Protein AF-I5AXP3-F1 (afdb_monomer_lite)

Foldseek 3Di:
DPDAPVRDFLVRLLVVLVVQLVVLVVVLVVVLVVLVVVLVVVCVVLVVLCPDPPVSVVVSVVVNVVSVVVSVVVNVVSVVVSVVSNVVSVVSLLCCCVVVVNLPSSLSNVVSNVVPVVPDPDDLLNLLSNLLSCVSVVNLVSSVVSLVVNDDPDLLPDDDLSNLLSQLVSCVSVVVNVRSVVSLVSLVCSVVVVVDDDPSSVVSNVVSVVSVCVVVVVVVVVVVVVVVVVVD

Sequence (232 aa):
MKKTYKDMSAEECARHYLRGRLKVLLLFTLTLFVVFLADFAATDYIYPLKYGDAETVEIYTGISKTQNLIFFILVVFISIFTIVRILLKQAAIQNIFLNQCDPEKYIAAEKIICKKAGLGFRTRRQKCMVANAYAACGDFEGALKFYEKVMPKDVNKLRDVYILGGLASYYLNLEDRKTAGIYIARLEELKTSGKKRGSRLDMTLNHLKSVVAIQEGKFEKRGRRLDTVMRA

Structure (mmCIF, N/CA/C/O backbone):
data_AF-I5AXP3-F1
#
_entry.id   AF-I5AXP3-F1
#
loop_
_atom_site.group_PDB
_atom_site.id
_atom_site.type_symbol
_atom_site.label_atom_id
_atom_site.label_alt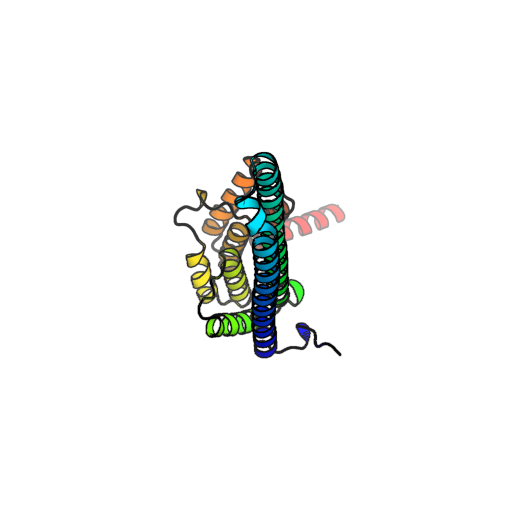_id
_atom_site.label_comp_id
_atom_site.label_asym_id
_atom_site.label_entity_id
_atom_site.label_seq_id
_atom_site.pdbx_PDB_ins_code
_atom_site.Cartn_x
_atom_site.Cartn_y
_atom_site.Cartn_z
_atom_site.occupancy
_atom_site.B_iso_or_equiv
_atom_site.auth_seq_id
_atom_site.auth_comp_id
_atom_site.auth_asym_id
_atom_site.auth_atom_id
_atom_site.pdbx_PDB_model_num
ATOM 1 N N . MET A 1 1 ? -22.426 5.749 -20.203 1.00 47.47 1 MET A N 1
ATOM 2 C CA . MET A 1 1 ? -21.863 6.332 -18.960 1.00 47.47 1 MET A CA 1
ATOM 3 C C . MET A 1 1 ? -20.854 5.374 -18.343 1.00 47.47 1 MET A C 1
ATOM 5 O O . MET A 1 1 ? -21.131 4.183 -18.256 1.00 47.47 1 MET A O 1
ATOM 9 N N . LYS A 1 2 ? -19.676 5.860 -17.941 1.00 63.09 2 LYS A N 1
ATOM 10 C CA . LYS A 1 2 ? -18.669 5.044 -17.245 1.00 63.09 2 LYS A CA 1
ATOM 11 C C . LYS A 1 2 ? -19.174 4.831 -15.811 1.00 63.09 2 LYS A C 1
ATOM 13 O O . LYS A 1 2 ? -19.189 5.793 -15.052 1.00 63.09 2 LYS A O 1
ATOM 18 N N . LYS A 1 3 ? -19.653 3.624 -15.468 1.00 68.06 3 LYS A N 1
ATOM 19 C CA . LYS A 1 3 ? -20.132 3.316 -14.104 1.00 68.06 3 LYS A CA 1
ATOM 20 C C . LYS A 1 3 ? -19.057 3.715 -13.090 1.00 68.06 3 LYS A C 1
ATOM 22 O O . LYS A 1 3 ? -17.880 3.392 -13.286 1.00 68.06 3 LYS A O 1
ATOM 27 N N . THR A 1 4 ? -19.443 4.420 -12.033 1.00 78.19 4 THR A N 1
ATOM 28 C CA . THR A 1 4 ? -1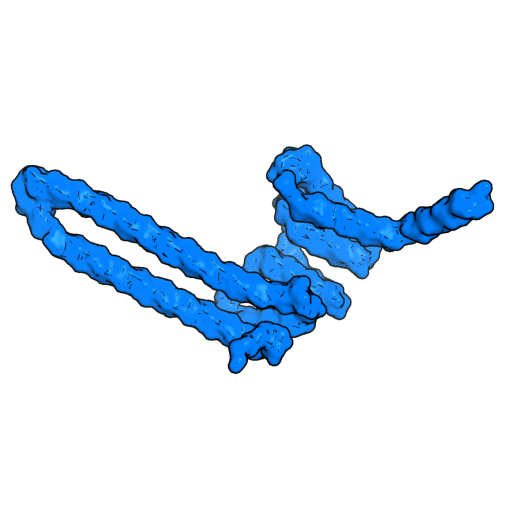8.519 4.750 -10.945 1.00 78.19 4 THR A CA 1
ATOM 29 C C . THR A 1 4 ? -18.495 3.606 -9.931 1.00 78.19 4 THR A C 1
ATOM 31 O O . THR A 1 4 ? -19.398 2.773 -9.912 1.00 78.19 4 THR A O 1
ATOM 34 N N . TYR A 1 5 ? -17.477 3.537 -9.063 1.00 79.38 5 TYR A N 1
ATOM 35 C CA . TYR A 1 5 ? -17.442 2.521 -7.995 1.00 79.38 5 TYR A CA 1
ATOM 36 C C . TYR A 1 5 ? -18.660 2.609 -7.063 1.00 79.38 5 TYR A C 1
ATOM 38 O O . TYR A 1 5 ? -18.987 1.621 -6.414 1.00 79.38 5 TYR A O 1
ATOM 46 N N . LYS A 1 6 ? -19.333 3.766 -7.000 1.00 80.94 6 LYS A N 1
ATOM 47 C CA . LYS A 1 6 ? -20.555 3.967 -6.215 1.00 80.94 6 LYS A CA 1
ATOM 48 C C . LYS A 1 6 ? -21.680 3.049 -6.701 1.00 80.94 6 LYS A C 1
ATOM 50 O O . LYS A 1 6 ? -22.301 2.379 -5.888 1.00 80.94 6 LYS A O 1
ATOM 55 N N . ASP A 1 7 ? -21.825 2.928 -8.017 1.00 87.56 7 ASP A N 1
ATOM 56 C CA . ASP A 1 7 ? -22.931 2.218 -8.674 1.00 87.56 7 ASP A CA 1
ATOM 57 C C . ASP A 1 7 ? -22.651 0.721 -8.882 1.00 87.56 7 ASP A C 1
ATOM 59 O O . ASP A 1 7 ? -23.503 -0.023 -9.360 1.00 87.56 7 ASP A O 1
ATOM 63 N N . MET A 1 8 ? -21.425 0.282 -8.590 1.00 90.25 8 MET A N 1
ATOM 64 C CA . MET A 1 8 ? -20.988 -1.099 -8.777 1.00 90.25 8 MET A CA 1
ATOM 65 C C . MET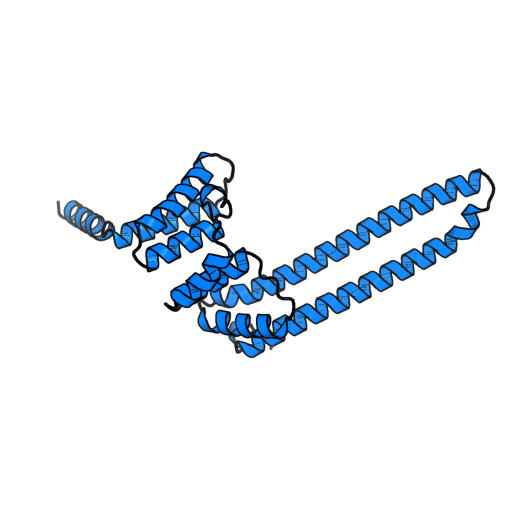 A 1 8 ? -21.264 -1.951 -7.539 1.00 90.25 8 MET A C 1
ATOM 67 O O . MET A 1 8 ? -21.077 -1.489 -6.413 1.00 90.25 8 MET A O 1
ATOM 71 N N . SER A 1 9 ? -21.603 -3.226 -7.736 1.00 93.31 9 SER A N 1
ATOM 72 C CA . SER A 1 9 ? -21.594 -4.209 -6.643 1.00 93.31 9 SER A CA 1
ATOM 73 C C . SER A 1 9 ? -20.160 -4.532 -6.197 1.00 93.31 9 SER A C 1
ATOM 75 O O . SER A 1 9 ? -19.201 -4.317 -6.942 1.00 93.31 9 SER A O 1
ATOM 77 N N . ALA A 1 10 ? -19.985 -5.110 -5.005 1.00 90.94 10 ALA A N 1
ATOM 78 C CA . ALA A 1 10 ? -18.667 -5.536 -4.522 1.00 90.94 10 ALA A CA 1
ATOM 79 C C . ALA A 1 10 ? -17.948 -6.484 -5.507 1.00 90.94 10 ALA A C 1
ATOM 81 O O . ALA A 1 10 ? -16.735 -6.381 -5.718 1.00 90.94 10 ALA A O 1
ATOM 82 N N . GLU A 1 11 ? -18.695 -7.373 -6.170 1.00 92.06 11 GLU A N 1
ATOM 83 C CA . GLU A 1 11 ? -18.143 -8.271 -7.183 1.00 92.06 11 GLU A CA 1
ATOM 84 C C . GLU A 1 11 ? -17.741 -7.528 -8.464 1.00 92.06 11 GLU A C 1
ATOM 86 O O . GLU A 1 11 ? -16.694 -7.817 -9.050 1.00 92.06 11 GLU A O 1
ATOM 91 N N . GLU A 1 12 ? -18.543 -6.562 -8.917 1.00 92.38 12 GLU A N 1
ATOM 92 C CA . GLU A 1 12 ? -18.182 -5.707 -10.049 1.00 92.38 12 GLU A CA 1
ATOM 93 C C . GLU A 1 12 ? -16.923 -4.887 -9.748 1.00 92.38 12 GLU A C 1
ATOM 95 O O . GLU A 1 12 ? -16.005 -4.873 -10.573 1.00 92.38 12 GLU A O 1
ATOM 100 N N . CYS A 1 13 ? -16.818 -4.301 -8.550 1.00 90.75 13 CYS A N 1
ATOM 101 C CA . CYS A 1 13 ? -15.621 -3.597 -8.087 1.00 90.75 13 CYS A CA 1
ATOM 102 C C . CYS A 1 13 ? -14.387 -4.509 -8.121 1.00 90.75 13 CYS A C 1
ATOM 104 O O . CYS A 1 13 ? -13.358 -4.151 -8.703 1.00 90.75 13 CYS A O 1
ATOM 106 N N . ALA A 1 14 ? -14.496 -5.715 -7.555 1.00 90.19 14 ALA A N 1
ATOM 107 C CA . ALA A 1 14 ? -13.411 -6.690 -7.528 1.00 90.19 14 ALA A CA 1
ATOM 108 C C . ALA A 1 14 ? -12.999 -7.141 -8.940 1.00 90.19 14 ALA A C 1
ATOM 110 O O . ALA A 1 14 ? -11.810 -7.167 -9.267 1.00 90.19 14 ALA A O 1
ATOM 111 N N . ARG A 1 15 ? -13.965 -7.454 -9.815 1.00 90.50 15 ARG A N 1
ATOM 112 C CA . ARG A 1 15 ? -13.699 -7.832 -11.216 1.00 90.50 15 ARG A CA 1
ATOM 113 C C . ARG A 1 15 ? -13.048 -6.692 -11.990 1.00 90.50 15 ARG A C 1
ATOM 115 O O . ARG A 1 15 ? -12.091 -6.930 -12.729 1.00 90.50 15 ARG A O 1
ATOM 122 N N . HIS A 1 16 ? -13.530 -5.465 -11.814 1.00 90.06 16 HIS A N 1
ATOM 123 C CA . HIS A 1 16 ? -12.966 -4.281 -12.452 1.00 90.06 16 HIS A CA 1
ATOM 124 C C . HIS A 1 16 ? -11.516 -4.039 -12.008 1.00 90.06 16 HIS A C 1
ATOM 126 O O . HIS A 1 16 ? -10.643 -3.786 -12.847 1.00 90.06 16 HIS A O 1
ATOM 132 N N . TYR A 1 17 ? -11.224 -4.199 -10.715 1.00 89.38 17 TYR A N 1
ATOM 133 C CA . TYR A 1 17 ? -9.862 -4.116 -10.198 1.00 89.38 17 TYR A CA 1
ATOM 134 C C . TYR A 1 17 ? -8.947 -5.200 -10.773 1.00 89.38 17 TYR A C 1
ATOM 136 O O . TYR A 1 17 ? -7.892 -4.870 -11.315 1.00 89.38 17 TYR A O 1
ATOM 144 N N . LEU A 1 18 ? -9.355 -6.473 -10.717 1.00 88.50 18 LEU A N 1
ATOM 145 C CA . LEU A 1 18 ? -8.545 -7.604 -11.184 1.00 88.50 18 LEU A CA 1
ATOM 146 C C . LEU A 1 18 ? -8.249 -7.517 -12.686 1.00 88.50 18 LEU A C 1
ATOM 148 O O . LEU A 1 18 ? -7.089 -7.610 -13.084 1.00 88.50 18 LEU A O 1
ATOM 152 N N . ARG A 1 19 ? -9.267 -7.242 -13.517 1.00 89.19 19 ARG A N 1
ATOM 153 C CA . ARG A 1 19 ? -9.076 -7.002 -14.961 1.00 89.19 19 ARG A CA 1
ATOM 154 C C . ARG A 1 19 ? -8.148 -5.821 -15.200 1.00 89.19 19 ARG A C 1
ATOM 156 O O . ARG A 1 19 ? -7.289 -5.864 -16.071 1.00 89.19 19 ARG A O 1
ATOM 163 N N . GLY A 1 20 ? -8.318 -4.759 -14.417 1.00 87.44 20 GLY A N 1
ATOM 164 C CA . GLY A 1 20 ? -7.469 -3.584 -14.479 1.00 87.44 20 GLY A CA 1
ATOM 165 C C . GLY A 1 20 ? -6.006 -3.888 -14.162 1.00 87.44 20 GLY A C 1
ATOM 166 O O . GLY A 1 20 ? -5.132 -3.397 -14.866 1.00 87.44 20 GLY A O 1
ATOM 167 N N . ARG A 1 21 ? -5.744 -4.678 -13.120 1.00 86.56 21 ARG A N 1
ATOM 168 C CA . ARG A 1 21 ? -4.396 -5.085 -12.714 1.00 86.56 21 ARG A CA 1
ATOM 169 C C . ARG A 1 21 ? -3.746 -5.974 -13.771 1.00 86.56 21 ARG A C 1
ATOM 171 O O . ARG A 1 21 ? -2.609 -5.712 -14.142 1.00 86.56 21 ARG A O 1
ATOM 178 N N . LEU A 1 22 ? -4.478 -6.956 -14.299 1.00 88.75 22 LEU A N 1
ATOM 179 C CA . LEU A 1 22 ? -3.980 -7.832 -15.359 1.00 88.75 22 LEU A CA 1
ATOM 180 C C . LEU A 1 22 ? -3.631 -7.041 -16.625 1.00 88.75 22 LEU A C 1
ATOM 182 O O . LEU A 1 22 ? -2.542 -7.202 -17.157 1.00 88.75 22 LEU A O 1
ATOM 186 N N . LYS A 1 23 ? -4.505 -6.123 -17.059 1.00 90.25 23 LYS A N 1
ATOM 187 C CA . LYS A 1 23 ? -4.225 -5.243 -18.205 1.00 90.25 23 LYS A CA 1
ATOM 188 C C . LYS A 1 23 ? -2.966 -4.402 -18.001 1.00 90.25 23 LYS A C 1
ATOM 190 O O . LYS A 1 23 ? -2.187 -4.262 -18.930 1.00 90.25 23 LYS A O 1
ATOM 195 N N . VAL A 1 24 ? -2.759 -3.856 -16.800 1.00 90.19 24 VAL A N 1
ATOM 196 C CA . VAL A 1 24 ? -1.548 -3.078 -16.488 1.00 90.19 24 VAL A CA 1
ATOM 197 C C . VAL A 1 24 ? -0.295 -3.956 -16.559 1.00 90.19 24 VAL A C 1
ATOM 199 O O . VAL A 1 24 ? 0.697 -3.518 -17.126 1.00 90.19 24 VAL A O 1
ATOM 202 N N . LEU A 1 25 ? -0.344 -5.193 -16.054 1.00 89.12 25 LEU A N 1
ATOM 203 C CA . LEU A 1 25 ? 0.784 -6.131 -16.132 1.00 89.12 25 LEU A CA 1
ATOM 204 C C . LEU A 1 25 ? 1.079 -6.585 -17.571 1.00 89.12 25 LEU A C 1
ATOM 206 O O . LEU A 1 25 ? 2.240 -6.648 -17.965 1.00 89.12 25 LEU A O 1
ATOM 210 N N . LEU A 1 26 ? 0.045 -6.861 -18.368 1.00 92.81 26 LEU A N 1
ATOM 211 C CA . LEU A 1 26 ? 0.201 -7.219 -19.782 1.00 92.81 26 LEU A CA 1
ATOM 212 C C . LEU A 1 26 ? 0.786 -6.061 -20.597 1.00 92.81 26 LEU A C 1
ATOM 214 O O . LEU A 1 26 ? 1.701 -6.264 -21.382 1.00 92.81 26 LEU A O 1
ATOM 218 N N . LEU A 1 27 ? 0.307 -4.835 -20.372 1.00 93.44 27 LEU A N 1
ATOM 219 C CA . LEU A 1 27 ? 0.877 -3.658 -21.027 1.00 93.44 27 LEU A CA 1
ATOM 220 C C . LEU A 1 27 ? 2.331 -3.435 -20.605 1.00 93.44 27 LEU A C 1
ATOM 222 O O . LEU A 1 27 ? 3.168 -3.197 -21.460 1.00 93.44 27 LEU A O 1
ATOM 226 N N . PHE A 1 28 ? 2.644 -3.572 -19.315 1.00 93.12 28 PHE A N 1
ATOM 227 C CA . PHE A 1 28 ? 4.012 -3.450 -18.812 1.00 93.12 28 PHE A CA 1
ATOM 228 C C . PHE A 1 28 ? 4.965 -4.464 -19.455 1.00 93.12 28 PHE A C 1
ATOM 230 O O . PHE A 1 28 ? 6.027 -4.084 -19.940 1.00 93.12 28 PHE A O 1
ATOM 237 N N . THR A 1 29 ? 4.575 -5.741 -19.493 1.00 93.19 29 THR A N 1
ATOM 238 C CA . THR A 1 29 ? 5.384 -6.808 -20.105 1.00 93.19 29 THR A CA 1
ATOM 239 C C . THR A 1 29 ? 5.570 -6.593 -21.604 1.00 93.19 29 THR A C 1
ATOM 241 O O . THR A 1 29 ? 6.690 -6.715 -22.089 1.00 93.19 29 THR A O 1
ATOM 244 N N . LEU A 1 30 ? 4.518 -6.183 -22.320 1.00 96.56 30 LEU A N 1
ATOM 245 C CA . LEU A 1 30 ? 4.610 -5.836 -23.737 1.00 96.56 30 LEU A CA 1
ATOM 246 C C . LEU A 1 30 ? 5.546 -4.641 -23.975 1.00 96.56 30 LEU A C 1
ATOM 248 O O . LEU A 1 30 ? 6.404 -4.706 -24.849 1.00 96.56 30 LEU A O 1
ATOM 252 N N . THR A 1 3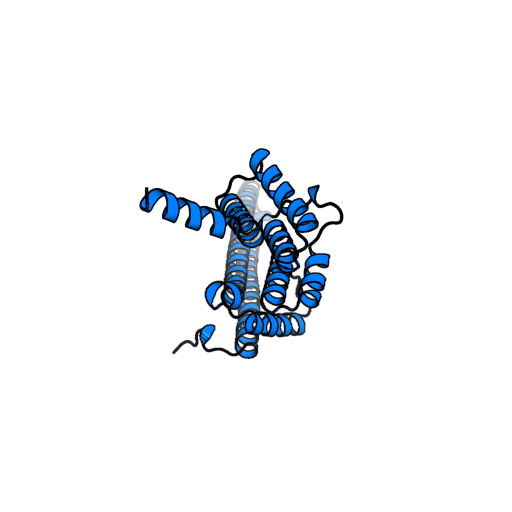1 ? 5.422 -3.567 -23.189 1.00 94.69 31 THR A N 1
ATOM 253 C CA . THR A 1 31 ? 6.298 -2.393 -23.313 1.00 94.69 31 THR A CA 1
ATOM 254 C C . THR A 1 31 ? 7.756 -2.757 -23.041 1.00 94.69 31 THR A C 1
ATOM 256 O O . THR A 1 31 ? 8.624 -2.351 -23.806 1.00 94.69 31 THR A O 1
ATOM 259 N N . LEU A 1 32 ? 8.038 -3.544 -21.996 1.00 94.62 32 LEU A N 1
ATOM 260 C CA . LEU A 1 32 ? 9.401 -3.999 -21.714 1.00 94.62 32 LEU A CA 1
ATOM 261 C C . LEU A 1 32 ? 9.967 -4.864 -22.840 1.00 94.62 32 LEU A C 1
ATOM 263 O O . LEU A 1 32 ? 11.128 -4.699 -23.196 1.00 94.62 32 LEU A O 1
ATOM 267 N N . PHE A 1 33 ? 9.153 -5.748 -23.417 1.00 96.56 33 PHE A N 1
ATOM 268 C CA . PHE A 1 33 ? 9.572 -6.582 -24.538 1.00 96.56 33 PHE A CA 1
ATOM 269 C C . PHE A 1 33 ? 9.937 -5.742 -25.769 1.00 96.56 33 PHE A C 1
ATOM 271 O O . PHE A 1 33 ? 10.978 -5.968 -26.373 1.00 96.56 33 PHE A O 1
ATOM 278 N N . VAL A 1 34 ? 9.137 -4.723 -26.099 1.00 96.88 34 VAL A N 1
ATOM 279 C CA . VAL A 1 34 ? 9.439 -3.799 -27.207 1.00 96.88 34 VAL A CA 1
ATOM 280 C C . VAL A 1 34 ? 10.730 -3.018 -26.952 1.00 96.88 34 VAL A C 1
ATOM 282 O O . VAL A 1 34 ? 11.559 -2.914 -27.851 1.00 96.88 34 VAL A O 1
ATOM 285 N N . VAL A 1 35 ? 10.930 -2.502 -25.734 1.00 95.75 35 VAL A N 1
ATOM 286 C CA . VAL A 1 35 ? 12.168 -1.788 -25.366 1.00 95.75 35 VAL A CA 1
ATOM 287 C C . VAL A 1 35 ? 13.380 -2.711 -25.456 1.00 95.75 35 VAL A C 1
ATOM 289 O O . VAL A 1 35 ? 14.410 -2.306 -25.982 1.00 95.75 35 VAL A O 1
ATOM 292 N N . PHE A 1 36 ? 13.247 -3.956 -24.999 1.00 96.25 36 PHE A N 1
ATOM 293 C CA . PHE A 1 36 ? 14.302 -4.958 -25.102 1.00 96.25 36 PHE A CA 1
ATOM 294 C C . PHE A 1 36 ? 14.643 -5.295 -26.558 1.00 96.25 36 PHE A C 1
ATOM 296 O O . PHE A 1 36 ? 15.816 -5.332 -26.903 1.00 96.25 36 PHE A O 1
ATOM 303 N N . LEU A 1 37 ? 13.649 -5.495 -27.430 1.00 97.19 37 LEU A N 1
ATOM 304 C CA . LEU A 1 37 ? 13.900 -5.757 -28.851 1.00 97.19 37 LEU A CA 1
ATOM 305 C C . LEU A 1 37 ? 14.585 -4.577 -29.549 1.00 97.19 37 LEU A C 1
ATOM 307 O O . LEU A 1 37 ? 15.474 -4.792 -30.368 1.00 97.19 37 LEU A O 1
ATOM 311 N N . ALA A 1 38 ? 14.190 -3.345 -29.222 1.00 95.56 38 ALA A N 1
ATOM 312 C CA . ALA A 1 38 ? 14.821 -2.148 -29.768 1.00 95.56 38 ALA A CA 1
ATOM 313 C C . ALA A 1 38 ? 16.287 -2.024 -29.322 1.00 95.56 38 ALA A C 1
ATOM 315 O O . ALA A 1 38 ? 17.155 -1.741 -30.144 1.00 95.56 38 ALA A O 1
ATOM 316 N N . ASP A 1 39 ? 16.568 -2.283 -28.042 1.00 94.38 39 ASP A N 1
ATOM 317 C CA . ASP A 1 39 ? 17.928 -2.286 -27.497 1.00 94.38 39 ASP A CA 1
ATOM 318 C C . ASP A 1 39 ? 18.785 -3.425 -28.072 1.00 94.38 39 ASP A C 1
ATOM 320 O O . ASP A 1 39 ? 19.941 -3.222 -28.444 1.00 94.38 39 ASP A O 1
ATOM 324 N N . PHE A 1 40 ? 18.204 -4.614 -28.231 1.00 95.75 40 PHE A N 1
ATOM 325 C CA . PHE A 1 40 ? 18.867 -5.751 -28.858 1.00 95.75 40 PHE A CA 1
ATOM 326 C C . PHE A 1 40 ? 19.240 -5.448 -30.315 1.00 95.75 40 PHE A C 1
ATOM 328 O O . PHE A 1 40 ? 20.387 -5.649 -30.702 1.00 95.75 40 PHE A O 1
ATOM 335 N N . ALA A 1 41 ? 18.313 -4.894 -31.103 1.00 96.12 41 ALA A N 1
ATOM 336 C CA . ALA A 1 41 ? 18.569 -4.509 -32.491 1.00 96.12 41 ALA A CA 1
ATOM 337 C C . ALA A 1 41 ? 19.627 -3.399 -32.610 1.00 96.12 41 ALA A C 1
ATOM 339 O O . ALA A 1 41 ? 20.489 -3.459 -33.483 1.00 96.12 41 ALA A O 1
ATOM 340 N N . ALA A 1 42 ? 19.598 -2.403 -31.718 1.00 94.25 42 ALA A N 1
ATOM 341 C CA . ALA A 1 42 ? 20.621 -1.360 -31.673 1.00 94.25 42 ALA A CA 1
ATOM 342 C C . ALA A 1 42 ? 22.000 -1.931 -31.302 1.00 94.25 42 ALA A C 1
ATOM 344 O O . ALA A 1 42 ? 23.001 -1.549 -31.905 1.00 94.25 42 ALA A O 1
ATOM 345 N N . THR A 1 43 ? 22.045 -2.888 -30.369 1.00 94.19 43 THR A N 1
ATOM 346 C CA . THR A 1 43 ? 23.278 -3.589 -29.984 1.00 94.19 43 THR A CA 1
ATOM 347 C C . THR A 1 43 ? 23.849 -4.397 -31.146 1.00 94.19 43 THR A C 1
ATOM 349 O O . THR A 1 43 ? 25.045 -4.314 -31.405 1.00 94.19 43 THR A O 1
ATOM 352 N N . ASP A 1 44 ? 23.004 -5.145 -31.858 1.00 95.00 44 ASP A N 1
ATOM 353 C CA . ASP A 1 44 ? 23.400 -5.933 -33.029 1.00 95.00 44 ASP A CA 1
ATOM 354 C C . ASP A 1 44 ? 23.951 -5.034 -34.149 1.00 95.00 44 ASP A C 1
ATOM 356 O O . ASP A 1 44 ? 25.004 -5.314 -34.717 1.00 95.00 44 ASP A O 1
ATOM 360 N N . TYR A 1 45 ? 23.319 -3.878 -34.378 1.00 95.50 45 TYR A N 1
ATOM 361 C CA . TYR A 1 45 ? 23.767 -2.893 -35.365 1.00 95.50 45 TYR A CA 1
ATOM 362 C C . TYR A 1 45 ? 25.169 -2.329 -35.073 1.00 95.50 45 TYR A C 1
ATOM 364 O O . TYR A 1 45 ? 25.968 -2.159 -35.993 1.00 95.50 45 TYR A O 1
ATOM 372 N N . ILE A 1 46 ? 25.493 -2.045 -33.805 1.00 94.94 46 ILE A N 1
ATOM 373 C CA . ILE A 1 46 ? 26.817 -1.520 -33.418 1.00 94.94 46 ILE A CA 1
ATOM 374 C C . ILE A 1 46 ? 27.858 -2.622 -33.187 1.00 94.94 46 ILE A C 1
ATOM 376 O O . ILE A 1 46 ? 29.046 -2.321 -33.079 1.00 94.94 46 ILE A O 1
ATOM 380 N N . TYR A 1 47 ? 27.440 -3.887 -33.094 1.00 95.50 47 TYR A N 1
ATOM 381 C CA . TYR A 1 47 ? 28.302 -5.014 -32.738 1.00 95.50 47 TYR A CA 1
ATOM 382 C C . TYR A 1 47 ? 29.542 -5.171 -33.636 1.00 95.50 47 TYR A C 1
ATOM 384 O O . TYR A 1 47 ? 30.619 -5.419 -33.087 1.00 95.50 47 TYR A O 1
ATOM 392 N N . PRO A 1 48 ? 29.471 -4.968 -34.969 1.00 96.56 48 PRO A N 1
ATOM 393 C CA . PRO A 1 48 ? 30.650 -5.059 -35.829 1.00 96.56 48 PRO A CA 1
ATOM 394 C C . PRO A 1 48 ? 31.782 -4.093 -35.443 1.00 96.56 48 PRO A C 1
ATOM 396 O O . PRO A 1 48 ? 32.951 -4.444 -35.591 1.00 96.56 48 PRO A O 1
ATOM 399 N N . LEU A 1 49 ? 31.463 -2.918 -34.877 1.00 94.56 49 LEU A N 1
ATOM 400 C CA . LEU A 1 49 ? 32.455 -1.913 -34.456 1.00 94.56 49 LEU A CA 1
ATOM 401 C C . LEU A 1 49 ? 33.392 -2.437 -33.356 1.00 94.56 49 LEU A C 1
ATOM 403 O O . LEU A 1 49 ? 34.521 -1.978 -33.214 1.00 94.56 49 LEU A O 1
ATOM 407 N N . LYS A 1 50 ? 32.957 -3.448 -32.598 1.00 94.38 50 LYS A N 1
ATOM 408 C CA . LYS A 1 50 ? 33.760 -4.081 -31.546 1.00 94.38 50 LYS A CA 1
ATOM 409 C C . LYS A 1 50 ? 35.026 -4.770 -32.077 1.00 94.38 50 LYS A C 1
ATOM 411 O O . LYS A 1 50 ? 35.958 -4.987 -31.309 1.00 94.38 50 LYS A O 1
ATOM 416 N N . TYR A 1 51 ? 35.044 -5.140 -33.356 1.00 95.25 51 TYR A N 1
ATOM 417 C CA . TYR A 1 51 ? 36.154 -5.850 -33.998 1.00 95.25 51 TYR A CA 1
ATOM 418 C C . TYR A 1 51 ? 36.961 -4.955 -34.953 1.00 95.25 51 TYR A C 1
ATOM 420 O O . TYR A 1 51 ? 37.747 -5.471 -35.744 1.00 95.25 51 TYR A O 1
ATOM 428 N N . GLY A 1 52 ? 36.741 -3.635 -34.905 1.00 94.06 52 GLY A N 1
ATOM 429 C CA . GLY A 1 52 ? 37.483 -2.655 -35.696 1.00 94.06 52 GLY A CA 1
ATOM 430 C C . GLY A 1 52 ? 38.880 -2.353 -35.146 1.00 94.06 52 GLY A C 1
ATOM 431 O O . GLY A 1 52 ? 39.404 -3.053 -34.279 1.00 94.06 52 GLY A O 1
ATOM 432 N N . ASP A 1 53 ? 39.487 -1.287 -35.661 1.00 96.81 53 ASP A N 1
ATOM 433 C CA . ASP A 1 53 ? 40.737 -0.738 -35.133 1.00 96.81 53 ASP A CA 1
ATOM 434 C C . ASP A 1 53 ? 40.542 -0.068 -33.758 1.00 96.81 53 ASP A C 1
ATOM 436 O O . ASP A 1 53 ? 39.428 0.032 -33.238 1.00 96.81 53 ASP A O 1
ATOM 440 N N . ALA A 1 54 ? 41.638 0.374 -33.133 1.00 95.88 54 ALA A N 1
ATOM 441 C CA . ALA A 1 54 ? 41.606 0.924 -31.776 1.00 95.88 54 ALA A CA 1
ATOM 442 C C . ALA A 1 54 ? 40.630 2.110 -31.631 1.00 95.88 54 ALA A C 1
ATOM 444 O O . ALA A 1 54 ? 39.918 2.192 -30.630 1.00 95.88 54 ALA A O 1
ATOM 445 N N . GLU A 1 55 ? 40.559 2.978 -32.642 1.00 96.06 55 GLU A N 1
ATOM 446 C CA . GLU A 1 55 ? 39.651 4.127 -32.671 1.00 96.06 55 GLU A CA 1
ATOM 447 C C . GLU A 1 55 ? 38.183 3.679 -32.784 1.00 96.06 55 GLU A C 1
ATOM 449 O O . GLU A 1 55 ? 37.327 4.123 -32.015 1.00 96.06 55 GLU A O 1
ATOM 454 N N . THR A 1 56 ? 37.885 2.715 -33.661 1.00 95.62 56 THR A N 1
ATOM 455 C CA . THR A 1 56 ? 36.533 2.152 -33.804 1.00 95.62 56 THR A CA 1
ATOM 456 C C . THR A 1 56 ? 36.064 1.451 -32.523 1.00 95.62 56 THR A C 1
ATOM 458 O O . THR A 1 56 ? 34.899 1.576 -32.129 1.00 95.62 56 THR A O 1
ATOM 461 N N . VAL A 1 57 ? 36.965 0.746 -31.831 1.00 95.62 57 VAL A N 1
ATOM 462 C CA . VAL A 1 57 ? 36.662 0.096 -30.548 1.00 95.62 57 VAL A CA 1
ATOM 463 C C . VAL A 1 57 ? 36.346 1.132 -29.467 1.00 95.62 57 VAL A C 1
ATOM 465 O O . VAL A 1 57 ? 35.398 0.939 -28.702 1.00 95.62 57 VAL A O 1
ATOM 468 N N . GLU A 1 58 ? 37.075 2.249 -29.408 1.00 95.75 58 GLU A N 1
ATOM 469 C CA . GLU A 1 58 ? 36.780 3.337 -28.470 1.00 95.75 58 GLU A CA 1
ATOM 470 C C . GLU A 1 58 ? 35.373 3.908 -28.713 1.00 95.75 58 GLU A C 1
ATOM 472 O O . GLU A 1 58 ? 34.567 3.992 -27.777 1.00 95.75 58 GLU A O 1
ATOM 477 N N . ILE A 1 59 ? 35.023 4.168 -29.977 1.00 94.75 59 ILE A N 1
ATOM 478 C CA . ILE A 1 59 ? 33.678 4.608 -30.379 1.00 94.75 59 ILE A CA 1
ATOM 479 C C . ILE A 1 59 ? 32.613 3.593 -29.932 1.00 94.75 59 ILE A C 1
ATOM 481 O O . ILE A 1 59 ? 31.619 3.979 -29.305 1.00 94.75 59 ILE A O 1
ATOM 485 N N . TYR A 1 60 ? 32.826 2.293 -30.176 1.00 95.88 60 TYR A N 1
ATOM 486 C CA . TYR A 1 60 ? 31.922 1.231 -29.719 1.00 95.88 60 TYR A CA 1
ATOM 487 C C . TYR A 1 60 ? 31.707 1.280 -28.201 1.00 95.88 60 TYR A C 1
ATOM 489 O O . TYR A 1 60 ? 30.566 1.219 -27.737 1.00 95.88 60 TYR A O 1
ATOM 497 N N . THR A 1 61 ? 32.776 1.419 -27.409 1.00 94.44 61 THR A N 1
ATOM 498 C CA . THR A 1 61 ? 32.649 1.456 -25.943 1.00 94.44 61 THR A CA 1
ATOM 499 C C . THR A 1 61 ? 31.849 2.667 -25.459 1.00 94.44 61 THR A C 1
ATOM 501 O O . THR A 1 61 ? 31.012 2.523 -24.562 1.00 94.44 61 THR A O 1
ATOM 504 N N . GLY A 1 62 ? 32.035 3.836 -26.082 1.00 95.75 62 GLY A N 1
ATOM 505 C CA . GLY A 1 62 ? 31.277 5.050 -25.777 1.00 95.75 62 GLY A CA 1
ATOM 506 C C . GLY A 1 62 ? 29.784 4.910 -26.091 1.00 95.75 62 GLY A C 1
ATOM 507 O O . GLY A 1 62 ? 28.934 5.212 -25.242 1.00 95.75 62 GLY A O 1
ATOM 508 N N . ILE A 1 63 ? 29.455 4.387 -27.277 1.00 95.44 63 ILE A N 1
ATOM 509 C CA . ILE A 1 63 ? 28.067 4.167 -27.706 1.00 95.44 63 ILE A CA 1
ATOM 510 C C . ILE A 1 63 ? 27.403 3.092 -26.841 1.00 95.44 63 ILE A C 1
ATOM 512 O O . ILE A 1 63 ? 26.340 3.342 -26.276 1.00 95.44 63 ILE A O 1
ATOM 516 N N . SER A 1 64 ? 28.048 1.936 -26.655 1.00 94.50 64 SER A N 1
ATOM 517 C CA . SER A 1 64 ? 27.512 0.823 -25.862 1.00 94.50 64 SER A CA 1
ATOM 518 C C . SER A 1 64 ? 27.241 1.234 -24.410 1.00 94.50 64 SER A C 1
ATOM 520 O O . SER A 1 64 ? 26.191 0.912 -23.849 1.00 94.50 64 SER A O 1
ATOM 522 N N . LYS A 1 65 ? 28.139 2.010 -23.786 1.00 95.38 65 LYS A N 1
ATOM 523 C CA . LYS A 1 65 ? 27.927 2.531 -22.425 1.00 95.38 65 LYS A CA 1
ATOM 524 C C . LYS A 1 65 ? 26.722 3.471 -22.354 1.00 95.38 65 LYS A C 1
ATOM 526 O O . LYS A 1 65 ? 25.922 3.374 -21.423 1.00 95.38 65 LYS A O 1
ATOM 531 N N . THR A 1 66 ? 26.589 4.362 -23.334 1.00 94.94 66 THR A N 1
ATOM 532 C CA . THR A 1 66 ? 25.477 5.318 -23.415 1.00 94.94 66 THR A CA 1
ATOM 533 C C . THR A 1 66 ? 24.147 4.602 -23.642 1.00 94.94 66 THR A C 1
ATOM 535 O O . THR A 1 66 ? 23.169 4.884 -22.950 1.00 94.94 66 THR A O 1
ATOM 538 N N . GLN A 1 67 ? 24.121 3.625 -24.546 1.00 94.69 67 GLN A N 1
ATOM 539 C CA . GLN A 1 67 ? 22.943 2.820 -24.844 1.00 94.69 67 GLN A CA 1
ATOM 540 C C . GLN A 1 67 ? 22.469 2.035 -23.614 1.00 94.69 67 GLN A C 1
ATOM 542 O O . GLN A 1 67 ? 21.304 2.144 -23.233 1.00 94.69 67 GLN A O 1
ATOM 547 N N . ASN A 1 68 ? 23.385 1.349 -22.921 1.00 93.12 68 ASN A N 1
ATOM 548 C CA . ASN A 1 68 ? 23.071 0.641 -21.680 1.00 93.12 68 ASN A CA 1
ATOM 549 C C . ASN A 1 68 ? 22.465 1.580 -20.626 1.00 93.12 68 ASN A C 1
ATOM 551 O O . ASN A 1 68 ? 21.462 1.246 -19.994 1.00 93.12 68 ASN A O 1
ATOM 555 N N . LEU A 1 69 ? 23.033 2.779 -20.445 1.00 95.38 69 LEU A N 1
ATOM 556 C CA . LEU A 1 69 ? 22.499 3.769 -19.506 1.00 95.38 69 LEU A CA 1
ATOM 557 C C . LEU A 1 69 ? 21.062 4.181 -19.866 1.00 95.38 69 LEU A C 1
ATOM 559 O O . LEU A 1 69 ? 20.197 4.215 -18.989 1.00 95.38 69 LEU A O 1
ATOM 563 N N . ILE A 1 70 ? 20.796 4.463 -21.144 1.00 95.12 70 ILE A N 1
ATOM 564 C CA . ILE A 1 70 ? 19.458 4.824 -21.633 1.00 95.12 70 ILE A CA 1
ATOM 565 C C . ILE A 1 70 ? 18.471 3.673 -21.403 1.00 95.12 70 ILE A C 1
ATOM 567 O O . ILE A 1 70 ? 17.374 3.910 -20.891 1.00 95.12 70 ILE A O 1
ATOM 571 N N . PHE A 1 71 ? 18.863 2.434 -21.708 1.00 94.94 71 PHE A N 1
ATOM 572 C CA . PHE A 1 71 ? 18.045 1.247 -21.462 1.00 94.94 71 PHE A CA 1
ATOM 573 C C . PHE A 1 71 ? 17.654 1.129 -19.982 1.00 94.94 71 PHE A C 1
ATOM 575 O O . PHE A 1 71 ? 16.467 1.015 -19.660 1.00 94.94 71 PHE A O 1
ATOM 582 N N . PHE A 1 72 ? 18.617 1.252 -19.061 1.00 95.56 72 PHE A N 1
ATOM 583 C CA . PHE A 1 72 ? 18.333 1.215 -17.623 1.00 95.56 72 PHE A CA 1
ATOM 584 C C . PHE A 1 72 ? 17.379 2.331 -17.186 1.00 95.56 72 PHE A C 1
ATOM 586 O O . PHE A 1 72 ? 16.434 2.067 -16.436 1.00 95.56 72 PHE A O 1
ATOM 593 N N . ILE A 1 73 ? 17.575 3.561 -17.671 1.00 96.44 73 ILE A N 1
ATOM 594 C CA . ILE A 1 73 ? 16.687 4.692 -17.365 1.00 96.44 73 ILE A CA 1
ATOM 595 C C . ILE A 1 73 ? 15.255 4.399 -17.833 1.00 96.44 73 ILE A C 1
ATOM 597 O O . ILE A 1 73 ? 14.307 4.598 -17.067 1.00 96.44 73 ILE A O 1
ATOM 601 N N . LEU A 1 74 ? 15.082 3.880 -19.052 1.00 95.25 74 LEU A N 1
ATOM 602 C CA . LEU A 1 74 ? 13.769 3.536 -19.602 1.00 95.25 74 LEU A CA 1
ATOM 603 C C . LEU A 1 74 ? 13.079 2.440 -18.787 1.00 95.25 74 LEU A C 1
ATOM 605 O O . LEU A 1 74 ? 11.916 2.598 -18.408 1.00 95.25 74 LEU A O 1
ATOM 609 N N . VAL A 1 75 ? 13.790 1.359 -18.452 1.00 95.50 75 VAL A N 1
ATOM 610 C CA . VAL A 1 75 ? 13.247 0.260 -17.636 1.00 95.50 75 VAL A CA 1
ATOM 611 C C . VAL A 1 75 ? 12.802 0.763 -16.261 1.00 95.50 75 VAL A C 1
ATOM 613 O O . VAL A 1 75 ? 11.705 0.420 -15.801 1.00 95.50 75 VAL A O 1
ATOM 616 N N . VAL A 1 76 ? 13.601 1.617 -15.611 1.00 96.25 76 VAL A N 1
ATOM 617 C CA . VAL A 1 76 ? 13.248 2.226 -14.319 1.00 96.25 76 VAL A CA 1
ATOM 618 C C . VAL A 1 76 ? 12.008 3.108 -14.455 1.00 96.25 76 VAL A C 1
ATOM 620 O O . VAL A 1 76 ? 11.074 2.975 -13.662 1.00 96.25 76 VAL A O 1
ATOM 623 N N . PHE A 1 77 ? 11.947 3.964 -15.475 1.00 96.00 77 PHE A N 1
ATOM 624 C CA . PHE A 1 77 ? 10.810 4.857 -15.697 1.00 96.00 77 PHE A CA 1
ATOM 625 C C . PHE A 1 77 ? 9.502 4.086 -15.946 1.00 96.00 77 PHE A C 1
ATOM 627 O O . PHE A 1 77 ? 8.480 4.362 -15.308 1.00 96.00 77 PHE A O 1
ATOM 634 N N . ILE A 1 78 ? 9.540 3.059 -16.802 1.00 94.81 78 ILE A N 1
ATOM 635 C CA . ILE A 1 78 ? 8.395 2.182 -17.096 1.00 94.81 78 ILE A CA 1
ATOM 636 C C . ILE A 1 78 ? 7.940 1.442 -15.828 1.00 94.81 78 ILE A C 1
ATOM 638 O O . ILE A 1 78 ? 6.736 1.324 -15.559 1.00 94.81 78 ILE A O 1
ATOM 642 N N . SER A 1 79 ? 8.891 0.992 -15.005 1.00 92.38 79 SER A N 1
ATOM 643 C CA . SER A 1 79 ? 8.610 0.334 -13.726 1.00 92.38 79 SER A CA 1
ATOM 644 C C . SER A 1 79 ? 7.921 1.280 -12.739 1.00 92.38 79 SER A C 1
ATOM 646 O O . SER A 1 79 ? 6.881 0.929 -12.176 1.00 92.38 79 SER A O 1
ATOM 648 N N . ILE A 1 80 ? 8.428 2.508 -12.577 1.00 93.81 80 ILE A N 1
ATOM 649 C CA . ILE A 1 80 ? 7.829 3.532 -11.706 1.00 93.81 80 ILE A CA 1
ATOM 650 C C . ILE A 1 80 ? 6.402 3.853 -12.156 1.00 93.81 80 ILE A C 1
ATOM 652 O O . ILE A 1 80 ? 5.477 3.828 -11.339 1.00 93.81 80 ILE A O 1
ATOM 656 N N . PHE A 1 81 ? 6.188 4.098 -13.450 1.00 92.88 81 PHE A N 1
ATOM 657 C CA . PHE A 1 81 ? 4.861 4.407 -13.984 1.00 92.88 81 PHE A CA 1
ATOM 658 C C . PHE A 1 81 ? 3.855 3.277 -13.721 1.00 92.88 81 PHE A C 1
ATOM 660 O O . PHE A 1 81 ? 2.709 3.515 -13.322 1.00 92.88 81 PHE A O 1
ATOM 667 N N . THR A 1 82 ? 4.298 2.030 -13.880 1.00 90.31 82 THR A N 1
ATOM 668 C CA . THR A 1 82 ? 3.484 0.839 -13.614 1.00 90.31 82 THR A CA 1
ATOM 669 C C . THR A 1 82 ? 3.129 0.722 -12.133 1.00 90.31 82 THR A C 1
ATOM 671 O O . THR A 1 82 ? 1.963 0.496 -11.797 1.00 90.31 82 THR A O 1
ATOM 674 N N . ILE A 1 83 ? 4.091 0.957 -11.235 1.00 88.44 83 ILE A N 1
ATOM 675 C CA . ILE A 1 83 ? 3.858 0.987 -9.784 1.00 88.44 83 ILE A CA 1
ATOM 676 C C . ILE A 1 83 ? 2.827 2.064 -9.430 1.00 88.44 83 ILE A C 1
ATOM 678 O O . ILE A 1 83 ? 1.855 1.770 -8.732 1.00 88.44 83 ILE A O 1
ATOM 682 N N . VAL A 1 84 ? 2.968 3.285 -9.957 1.00 90.44 84 VAL A N 1
ATOM 683 C CA . VAL A 1 84 ? 2.012 4.382 -9.727 1.00 90.44 84 VAL A CA 1
ATOM 684 C C . VAL A 1 84 ? 0.604 3.988 -10.181 1.00 90.44 84 VAL A C 1
ATOM 686 O O . VAL A 1 84 ? -0.362 4.165 -9.437 1.00 90.44 84 VAL A O 1
ATOM 689 N N . ARG A 1 85 ? 0.457 3.377 -11.363 1.00 90.56 85 ARG A N 1
ATOM 690 C CA . ARG A 1 85 ? -0.842 2.894 -11.867 1.00 90.56 85 ARG A CA 1
ATOM 691 C C . ARG A 1 85 ? -1.469 1.831 -10.962 1.00 90.56 85 ARG A C 1
ATOM 693 O O . ARG A 1 85 ? -2.686 1.857 -10.750 1.00 90.56 85 ARG A O 1
ATOM 700 N N . ILE A 1 86 ? -0.668 0.909 -10.428 1.00 86.75 86 ILE A N 1
ATOM 701 C CA . ILE A 1 86 ? -1.131 -0.110 -9.474 1.00 86.75 86 ILE A CA 1
ATOM 702 C C . ILE A 1 86 ? -1.596 0.554 -8.170 1.00 86.75 86 ILE A C 1
ATOM 704 O O . ILE A 1 86 ? -2.689 0.242 -7.691 1.00 86.75 86 ILE A O 1
ATOM 708 N N . LEU A 1 87 ? -0.824 1.507 -7.639 1.00 84.94 87 LEU A N 1
ATOM 709 C CA . LEU A 1 87 ? -1.165 2.247 -6.421 1.00 84.94 87 LEU A CA 1
ATOM 710 C C . LEU A 1 87 ? -2.462 3.053 -6.577 1.00 84.94 87 LEU A C 1
ATOM 712 O O . LEU A 1 87 ? -3.316 3.003 -5.694 1.00 84.94 87 LEU A O 1
ATOM 716 N N . LEU A 1 88 ? -2.666 3.722 -7.715 1.00 87.50 88 LEU A N 1
ATOM 717 C CA . LEU A 1 88 ? -3.908 4.450 -8.005 1.00 87.50 88 LEU A CA 1
ATOM 718 C C . LEU A 1 88 ? -5.126 3.518 -8.051 1.00 87.50 88 LEU A C 1
ATOM 720 O O . LEU A 1 88 ? -6.183 3.839 -7.506 1.00 87.50 88 LEU A O 1
ATOM 724 N N . LYS A 1 89 ? -4.993 2.336 -8.667 1.00 86.19 89 LYS A N 1
ATOM 725 C CA . LYS A 1 89 ? -6.071 1.334 -8.674 1.00 86.19 89 LYS A CA 1
ATOM 726 C C . LYS A 1 89 ? -6.367 0.801 -7.279 1.00 86.19 89 LYS A C 1
ATOM 728 O O . LYS A 1 89 ? -7.528 0.551 -6.971 1.00 86.19 89 LYS A O 1
ATOM 733 N N . GLN A 1 90 ? -5.338 0.616 -6.457 1.00 84.25 90 GLN A N 1
ATOM 734 C CA . GLN A 1 90 ? -5.515 0.214 -5.071 1.00 84.25 90 GLN A CA 1
ATOM 735 C C . GLN A 1 90 ? -6.280 1.293 -4.302 1.00 84.25 90 GLN A C 1
ATOM 737 O O . GLN A 1 90 ? -7.314 0.976 -3.724 1.00 84.25 90 GLN A O 1
ATOM 742 N N . ALA A 1 91 ? -5.844 2.556 -4.374 1.00 84.69 91 ALA A N 1
ATOM 743 C CA . ALA A 1 91 ? -6.519 3.697 -3.752 1.00 84.69 91 ALA A CA 1
ATOM 744 C C . ALA A 1 91 ? -8.001 3.803 -4.159 1.00 84.69 91 ALA A C 1
ATOM 746 O O . ALA A 1 91 ? -8.850 4.090 -3.323 1.00 84.69 91 ALA A O 1
ATOM 747 N N . ALA A 1 92 ? -8.340 3.481 -5.413 1.00 86.50 92 ALA A N 1
ATOM 748 C CA . ALA A 1 92 ? -9.727 3.477 -5.877 1.00 86.50 92 ALA A CA 1
ATOM 749 C C . ALA A 1 92 ? -10.628 2.470 -5.135 1.00 86.50 92 ALA A C 1
ATOM 751 O O . ALA A 1 92 ? -11.782 2.791 -4.867 1.00 86.50 92 ALA A O 1
ATOM 752 N N . ILE A 1 93 ? -10.122 1.285 -4.767 1.00 86.81 93 ILE A N 1
ATOM 753 C CA . ILE A 1 93 ? -10.872 0.358 -3.899 1.00 86.81 93 ILE A CA 1
ATOM 754 C C . ILE A 1 93 ? -10.960 0.926 -2.486 1.00 86.81 93 ILE A C 1
ATOM 756 O O . ILE A 1 93 ? -12.017 0.867 -1.866 1.00 86.81 93 ILE A O 1
ATOM 760 N N . GLN A 1 94 ? -9.863 1.493 -1.977 1.00 87.12 94 GLN A N 1
ATOM 761 C CA . GLN A 1 94 ? -9.839 2.061 -0.627 1.00 87.12 94 GLN A CA 1
ATOM 762 C C . GLN A 1 94 ? -10.867 3.182 -0.452 1.00 87.12 94 GLN A C 1
ATOM 764 O O . GLN A 1 94 ? -11.461 3.308 0.615 1.00 87.12 94 GLN A O 1
ATOM 769 N N . ASN A 1 95 ? -11.138 3.939 -1.516 1.00 88.69 95 ASN A N 1
ATOM 770 C CA . ASN A 1 95 ? -12.161 4.980 -1.531 1.00 88.69 95 ASN A CA 1
ATOM 771 C C . ASN A 1 95 ? -13.587 4.458 -1.296 1.00 88.69 95 ASN A C 1
ATOM 773 O O . ASN A 1 95 ? -14.425 5.253 -0.881 1.00 88.69 95 ASN A O 1
ATOM 777 N N . ILE A 1 96 ? -13.877 3.168 -1.522 1.00 89.00 96 ILE A N 1
ATOM 778 C CA . ILE A 1 96 ? -15.174 2.577 -1.142 1.00 89.00 96 ILE A CA 1
ATOM 779 C C . ILE A 1 96 ? -15.371 2.741 0.370 1.00 89.00 96 ILE A C 1
ATOM 781 O O . ILE A 1 96 ? -16.376 3.277 0.819 1.00 89.00 96 ILE A O 1
ATOM 785 N N . PHE A 1 97 ? -14.361 2.379 1.158 1.00 90.44 97 PHE A N 1
ATOM 786 C CA . PHE A 1 97 ? -14.422 2.548 2.603 1.00 90.44 97 PHE A CA 1
ATOM 787 C C . PHE A 1 97 ? -14.244 4.014 3.022 1.00 90.44 97 PHE A C 1
ATOM 789 O O . PHE A 1 97 ? -15.039 4.529 3.795 1.00 90.44 97 PHE A O 1
ATOM 796 N N . LEU A 1 98 ? -13.223 4.703 2.502 1.00 86.50 98 LEU A N 1
ATOM 797 C CA . LEU A 1 98 ? -12.842 6.029 3.007 1.00 86.50 98 LEU A CA 1
ATOM 798 C C . LEU A 1 98 ? -13.799 7.158 2.601 1.00 86.50 98 LEU A C 1
ATOM 800 O O . LEU A 1 98 ? -14.015 8.064 3.397 1.00 86.50 98 LEU A O 1
ATOM 804 N N . ASN A 1 99 ? -14.342 7.126 1.380 1.00 86.88 99 ASN A N 1
ATOM 805 C CA . ASN A 1 99 ? -15.159 8.224 0.849 1.00 86.88 99 ASN A CA 1
ATOM 806 C C . ASN A 1 99 ? -16.637 7.854 0.723 1.00 86.88 99 ASN A C 1
ATOM 808 O O . ASN A 1 99 ? -17.485 8.733 0.831 1.00 86.88 99 ASN A O 1
ATOM 812 N N . GLN A 1 100 ? -16.956 6.586 0.441 1.00 88.94 100 GLN A N 1
ATOM 813 C CA . GLN A 1 100 ? -18.353 6.134 0.379 1.00 88.94 100 GLN A CA 1
ATOM 814 C C . GLN A 1 100 ? -18.864 5.659 1.742 1.00 88.94 100 GLN A C 1
A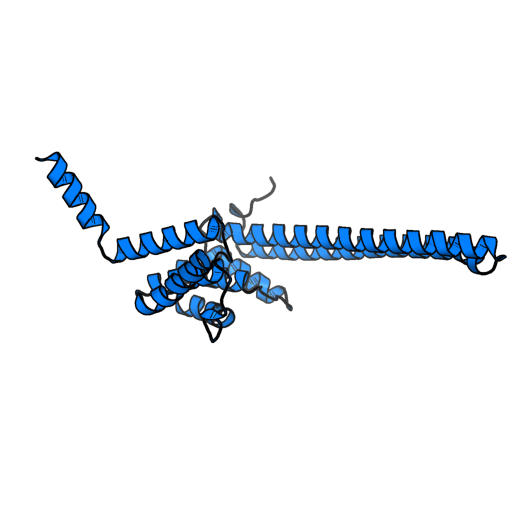TOM 816 O O . GLN A 1 100 ? -20.061 5.437 1.871 1.00 88.94 100 GLN A O 1
ATOM 821 N N . CYS A 1 101 ? -17.976 5.529 2.739 1.00 88.69 101 CYS A N 1
ATOM 822 C CA . CYS A 1 101 ? -18.296 5.048 4.083 1.00 88.69 101 CYS A CA 1
ATOM 823 C C . CYS A 1 101 ? -19.031 3.699 4.070 1.00 88.69 101 CYS A C 1
ATOM 825 O O . CYS A 1 101 ? -19.890 3.455 4.910 1.00 88.69 101 CYS A O 1
ATOM 827 N N . ASP A 1 102 ? -18.682 2.826 3.119 1.00 93.12 102 ASP A N 1
ATOM 828 C CA . ASP A 1 102 ? -19.304 1.513 2.932 1.00 93.12 102 ASP A CA 1
ATOM 829 C C . ASP A 1 102 ? -18.291 0.398 3.271 1.00 93.12 102 ASP A C 1
ATOM 831 O O . ASP A 1 102 ? -17.594 -0.131 2.387 1.00 93.12 102 ASP A O 1
ATOM 835 N N . PRO A 1 103 ? -18.111 0.087 4.572 1.00 93.31 103 PRO A N 1
ATOM 836 C CA . PRO A 1 103 ? -17.148 -0.914 5.017 1.00 93.31 103 PRO A CA 1
ATOM 837 C C . PRO A 1 103 ? -17.524 -2.327 4.559 1.00 93.31 103 PRO A C 1
ATOM 839 O O . PRO A 1 103 ? -16.631 -3.094 4.195 1.00 93.31 103 PRO A O 1
ATOM 842 N N . GLU A 1 104 ? -18.813 -2.666 4.497 1.00 94.00 104 GLU A N 1
ATOM 843 C CA . GLU A 1 104 ? -19.285 -3.996 4.098 1.00 94.00 104 GLU A CA 1
ATOM 844 C C . GLU A 1 104 ? -18.939 -4.302 2.642 1.00 94.00 104 GLU A C 1
ATOM 846 O O . GLU A 1 104 ? -18.328 -5.336 2.337 1.00 94.00 104 GLU A O 1
ATOM 851 N N . LYS A 1 105 ? -19.242 -3.368 1.733 1.00 93.50 105 LYS A N 1
ATOM 852 C CA . LYS A 1 105 ? -18.894 -3.494 0.315 1.00 93.50 105 LYS A CA 1
ATOM 853 C C . LYS A 1 105 ? -17.389 -3.575 0.111 1.00 93.50 105 LYS A C 1
ATOM 855 O O . LYS A 1 105 ? -16.926 -4.371 -0.712 1.00 93.50 105 LYS A O 1
ATOM 860 N N . TYR A 1 106 ? -16.616 -2.786 0.858 1.00 93.50 106 TYR A N 1
ATOM 861 C CA . TYR A 1 106 ? -15.158 -2.850 0.814 1.00 93.50 106 TYR A CA 1
ATOM 862 C C . TYR A 1 106 ? -14.635 -4.223 1.271 1.00 93.50 106 TYR A C 1
ATOM 864 O O . TYR A 1 106 ? -13.834 -4.836 0.559 1.00 93.50 106 TYR A O 1
ATOM 872 N N . ILE A 1 107 ? -15.125 -4.753 2.398 1.00 92.81 107 ILE A N 1
ATOM 873 C CA . ILE A 1 107 ? -14.755 -6.084 2.909 1.00 92.81 107 ILE A CA 1
ATOM 874 C C . ILE A 1 107 ? -15.108 -7.172 1.889 1.00 92.81 107 ILE A C 1
ATOM 876 O O . ILE A 1 107 ? -14.281 -8.046 1.604 1.00 92.81 107 ILE A O 1
ATOM 880 N N . ALA A 1 108 ? -16.313 -7.125 1.317 1.00 93.25 108 ALA A N 1
ATOM 881 C CA . ALA A 1 108 ? -16.766 -8.087 0.319 1.00 93.25 108 ALA A CA 1
ATOM 882 C C . ALA A 1 108 ? -15.881 -8.058 -0.939 1.00 93.25 108 ALA A C 1
ATOM 884 O O . ALA A 1 108 ? -15.422 -9.108 -1.402 1.00 93.25 108 ALA A O 1
ATOM 885 N N . ALA A 1 109 ? -15.561 -6.867 -1.453 1.00 91.81 109 ALA A N 1
ATOM 886 C CA . ALA A 1 109 ? -14.677 -6.712 -2.604 1.00 91.81 109 ALA A CA 1
ATOM 887 C C . ALA A 1 109 ? -13.265 -7.247 -2.306 1.00 91.81 109 ALA A C 1
ATOM 889 O O . ALA A 1 109 ? -12.713 -8.022 -3.091 1.00 91.81 109 ALA A O 1
ATOM 890 N N . GLU A 1 110 ? -12.698 -6.909 -1.146 1.00 90.00 110 GLU A N 1
ATOM 891 C CA . GLU A 1 110 ? -11.379 -7.377 -0.706 1.00 90.00 110 GLU A CA 1
ATOM 892 C C . GLU A 1 110 ? -11.305 -8.900 -0.535 1.00 90.00 110 GLU A C 1
ATOM 894 O O . GLU A 1 110 ? -10.293 -9.515 -0.886 1.00 90.00 110 GLU A O 1
ATOM 899 N N . LYS A 1 111 ? -12.367 -9.542 -0.029 1.00 89.19 111 LYS A N 1
ATOM 900 C CA . LYS A 1 111 ? -12.450 -11.011 0.055 1.00 89.19 111 LYS A CA 1
ATOM 901 C C . LYS A 1 111 ? -12.353 -11.643 -1.335 1.00 89.19 111 LYS A C 1
ATOM 903 O O . LYS A 1 111 ? -11.556 -12.563 -1.533 1.00 89.19 111 LYS A O 1
ATOM 908 N N . ILE A 1 112 ? -13.108 -11.125 -2.306 1.00 90.81 112 ILE A N 1
ATOM 909 C CA 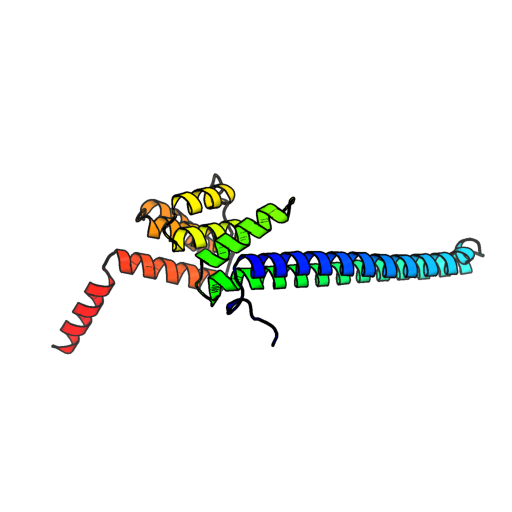. ILE A 1 112 ? -13.106 -11.627 -3.690 1.00 90.81 112 ILE A CA 1
ATOM 910 C C . ILE A 1 112 ? -11.732 -11.427 -4.334 1.00 90.81 112 ILE A C 1
ATOM 912 O O . ILE A 1 112 ? -11.206 -12.346 -4.967 1.00 90.81 112 ILE A O 1
ATOM 916 N N . ILE A 1 113 ? -11.133 -10.247 -4.156 1.00 88.50 113 ILE A N 1
ATOM 917 C CA . ILE A 1 113 ? -9.807 -9.930 -4.695 1.00 88.50 113 ILE A CA 1
ATOM 918 C C . ILE A 1 113 ? -8.768 -10.889 -4.134 1.00 88.50 113 ILE A C 1
ATOM 920 O O . ILE A 1 113 ? -8.008 -11.465 -4.906 1.00 88.50 113 ILE A O 1
ATOM 924 N N . CYS A 1 114 ? -8.743 -11.116 -2.821 1.00 84.56 114 CYS A N 1
ATOM 925 C CA . CYS A 1 114 ? -7.753 -12.009 -2.232 1.00 84.56 114 CYS A CA 1
ATOM 926 C C . CYS A 1 114 ? -7.951 -13.473 -2.605 1.00 84.56 114 CYS A C 1
ATOM 928 O O . CYS A 1 114 ? -6.955 -14.153 -2.831 1.00 84.56 114 CYS A O 1
ATOM 930 N N . LYS A 1 115 ? -9.198 -13.940 -2.745 1.00 85.44 115 LYS A N 1
ATOM 931 C CA . LYS A 1 115 ? -9.470 -15.296 -3.237 1.00 85.44 115 LYS A CA 1
ATOM 932 C C . LYS A 1 115 ? -8.952 -15.490 -4.667 1.00 85.44 115 LYS A C 1
ATOM 934 O O . LYS A 1 115 ? -8.380 -16.527 -4.972 1.00 85.44 115 LYS A O 1
ATOM 939 N N . LYS A 1 116 ? -9.137 -14.493 -5.539 1.00 83.50 116 LYS A N 1
ATOM 940 C CA . LYS A 1 116 ? -8.768 -14.579 -6.965 1.00 83.50 116 LYS A CA 1
ATOM 941 C C . LYS A 1 116 ? -7.314 -14.214 -7.261 1.00 83.50 116 LYS A C 1
ATOM 943 O O . LYS A 1 116 ? -6.789 -14.634 -8.282 1.00 83.50 116 LYS A O 1
ATOM 948 N N . ALA A 1 117 ? -6.667 -13.413 -6.418 1.00 71.44 117 ALA A N 1
ATOM 949 C CA . ALA A 1 117 ? -5.330 -12.903 -6.704 1.00 71.44 117 ALA A CA 1
ATOM 950 C C . ALA A 1 117 ? -4.211 -13.935 -6.500 1.00 71.44 117 ALA A C 1
ATOM 952 O O . ALA A 1 117 ? -3.121 -13.659 -6.991 1.00 71.44 117 ALA A O 1
ATOM 953 N N . GLY A 1 118 ? -4.449 -15.064 -5.807 1.00 53.50 118 GLY A N 1
ATOM 954 C CA . GLY A 1 118 ? -3.526 -16.204 -5.607 1.00 53.50 118 GLY A CA 1
ATOM 955 C C . GLY A 1 118 ? -2.242 -15.903 -4.809 1.00 53.50 118 GLY A C 1
ATOM 956 O O . GLY A 1 118 ? -1.892 -16.620 -3.884 1.00 53.50 118 GLY A O 1
ATOM 957 N N . LEU A 1 119 ? -1.593 -14.778 -5.112 1.00 48.69 119 LEU A N 1
ATOM 958 C CA . LEU A 1 119 ? -0.349 -14.220 -4.576 1.00 48.69 119 LEU A CA 1
ATOM 959 C C . LEU A 1 119 ? -0.589 -12.830 -3.954 1.00 48.69 119 LEU A C 1
ATOM 961 O O . LEU A 1 119 ? 0.235 -11.918 -4.047 1.00 48.69 119 LEU A O 1
ATOM 965 N N . GLY A 1 120 ? -1.776 -12.610 -3.385 1.00 52.62 120 GLY A N 1
ATOM 966 C CA . GLY A 1 120 ? -2.198 -11.315 -2.855 1.00 52.62 120 GLY A CA 1
ATOM 967 C C . GLY A 1 120 ? -1.459 -10.927 -1.574 1.00 52.62 120 GLY A C 1
ATOM 968 O O . GLY A 1 120 ? -2.046 -10.967 -0.494 1.00 52.62 120 GLY A O 1
ATOM 969 N N . PHE A 1 121 ? -0.194 -10.518 -1.675 1.00 56.06 121 PHE A N 1
ATOM 970 C CA . PHE A 1 121 ? 0.511 -9.862 -0.580 1.00 56.06 121 PHE A CA 1
ATOM 971 C C . PHE A 1 121 ? -0.236 -8.577 -0.209 1.00 56.06 121 PHE A C 1
ATOM 973 O O . PHE A 1 121 ? -0.138 -7.558 -0.890 1.00 56.06 121 PHE A O 1
ATOM 980 N N . ARG A 1 122 ? -0.999 -8.621 0.888 1.00 73.31 122 ARG A N 1
ATOM 981 C CA . ARG A 1 122 ? -1.496 -7.402 1.526 1.00 73.31 122 ARG A CA 1
ATOM 982 C C . ARG A 1 122 ? -0.338 -6.754 2.271 1.00 73.31 122 ARG A C 1
ATOM 984 O O . ARG A 1 122 ? 0.219 -7.347 3.200 1.00 73.31 122 ARG A O 1
ATOM 991 N N . THR A 1 123 ? -0.026 -5.519 1.909 1.00 81.69 123 THR A N 1
ATOM 992 C CA . THR A 1 123 ? 0.842 -4.654 2.711 1.00 81.69 123 THR A CA 1
ATOM 993 C C . THR A 1 123 ? 0.280 -4.520 4.131 1.00 81.69 123 THR A C 1
ATOM 995 O O . THR A 1 123 ? -0.925 -4.677 4.360 1.00 81.69 123 THR A O 1
ATOM 998 N N . ARG A 1 124 ? 1.132 -4.187 5.109 1.00 86.44 124 ARG A N 1
ATOM 999 C CA . ARG A 1 124 ? 0.674 -3.944 6.490 1.00 86.44 124 ARG A CA 1
ATOM 1000 C C . ARG A 1 124 ? -0.452 -2.903 6.553 1.00 86.44 124 ARG A C 1
ATOM 1002 O O . ARG A 1 124 ? -1.425 -3.098 7.270 1.00 86.44 124 ARG A O 1
ATOM 1009 N N . ARG A 1 125 ? -0.376 -1.845 5.742 1.00 85.38 125 ARG A N 1
ATOM 1010 C CA . ARG A 1 125 ? -1.424 -0.814 5.674 1.00 85.38 125 ARG A CA 1
ATOM 1011 C C . ARG A 1 125 ? -2.750 -1.339 5.134 1.00 85.38 125 ARG A C 1
ATOM 1013 O O . ARG A 1 125 ? -3.785 -0.998 5.689 1.00 85.38 125 ARG A O 1
ATOM 1020 N N . GLN A 1 126 ? -2.737 -2.193 4.107 1.00 86.25 126 GLN A N 1
ATOM 1021 C CA . GLN A 1 126 ? -3.969 -2.817 3.604 1.00 86.25 126 GLN A CA 1
ATOM 1022 C C . GLN A 1 126 ? -4.624 -3.706 4.659 1.00 86.25 126 GLN A C 1
ATOM 1024 O O . GLN A 1 126 ? -5.828 -3.615 4.857 1.00 86.25 126 GLN A O 1
ATOM 1029 N N . LYS A 1 127 ? -3.838 -4.529 5.367 1.00 90.00 127 LYS A N 1
ATOM 1030 C CA . LYS A 1 127 ? -4.360 -5.357 6.465 1.00 90.00 127 LYS A CA 1
ATOM 1031 C C . LYS A 1 127 ? -4.988 -4.493 7.562 1.00 90.00 127 LYS A C 1
ATOM 1033 O O . LYS A 1 127 ? -6.102 -4.782 7.972 1.00 90.00 127 LYS A O 1
ATOM 1038 N N . CYS A 1 128 ? -4.319 -3.410 7.964 1.00 91.50 128 CYS A N 1
ATOM 1039 C CA . CYS A 1 128 ? -4.865 -2.447 8.921 1.00 91.50 128 CYS A CA 1
ATOM 1040 C C . CYS A 1 128 ? -6.173 -1.816 8.424 1.00 91.50 128 CYS A C 1
ATOM 1042 O O . CYS A 1 128 ? -7.110 -1.681 9.192 1.00 91.50 128 CYS A O 1
ATOM 1044 N N . MET A 1 129 ? -6.273 -1.459 7.142 1.00 91.31 129 MET A N 1
ATOM 1045 C CA . MET A 1 129 ? -7.494 -0.846 6.618 1.00 91.31 129 MET A CA 1
ATOM 1046 C C . MET A 1 129 ? -8.665 -1.834 6.543 1.00 91.31 129 MET A C 1
ATOM 1048 O O . MET A 1 129 ? -9.798 -1.458 6.816 1.00 91.31 129 MET A O 1
ATOM 1052 N N . VAL A 1 130 ? -8.396 -3.103 6.220 1.00 93.00 130 VAL A N 1
ATOM 1053 C CA . VAL A 1 130 ? -9.394 -4.177 6.337 1.00 93.00 130 VAL A CA 1
ATOM 1054 C C . VAL A 1 130 ? -9.825 -4.356 7.791 1.00 93.00 130 VAL A C 1
ATOM 1056 O O . VAL A 1 130 ? -11.020 -4.438 8.043 1.00 93.00 130 VAL A O 1
ATOM 1059 N N . ALA A 1 131 ? -8.887 -4.341 8.743 1.00 93.75 131 ALA A N 1
ATOM 1060 C CA . ALA A 1 131 ? -9.207 -4.401 10.168 1.00 93.75 131 ALA A CA 1
ATOM 1061 C C . ALA A 1 131 ? -10.109 -3.235 10.605 1.00 93.75 131 ALA A C 1
ATOM 1063 O O . ALA A 1 131 ? -11.131 -3.462 11.242 1.00 93.75 131 ALA A O 1
ATOM 1064 N N . ASN A 1 132 ? -9.784 -2.006 10.188 1.00 93.00 132 ASN A N 1
ATOM 1065 C CA . ASN A 1 132 ? -10.606 -0.827 10.464 1.00 93.00 132 ASN A CA 1
ATOM 1066 C C . ASN A 1 132 ? -12.022 -0.970 9.883 1.00 93.00 132 ASN A C 1
ATOM 1068 O O . ASN A 1 132 ? -12.978 -0.556 10.526 1.00 93.00 132 ASN A O 1
ATOM 1072 N N . ALA A 1 133 ? -12.164 -1.540 8.682 1.00 94.19 133 ALA A N 1
ATOM 1073 C CA . ALA A 1 133 ? -13.474 -1.758 8.075 1.00 94.19 133 ALA A CA 1
ATOM 1074 C C . ALA A 1 133 ? -14.304 -2.781 8.868 1.00 94.19 133 ALA A C 1
ATOM 1076 O O . ALA A 1 133 ? -15.470 -2.524 9.134 1.00 94.19 133 ALA A O 1
ATOM 1077 N N . TYR A 1 134 ? -13.703 -3.896 9.303 1.00 95.06 134 TYR A N 1
ATOM 1078 C CA . TYR A 1 134 ? -14.383 -4.862 10.178 1.00 95.06 134 TYR A CA 1
ATOM 1079 C C . TYR A 1 134 ? -14.807 -4.229 11.506 1.00 95.06 134 TYR A C 1
ATOM 1081 O O . TYR A 1 134 ? -15.953 -4.379 11.915 1.00 95.06 134 TYR A O 1
ATOM 1089 N N . ALA A 1 135 ? -13.916 -3.454 12.132 1.00 92.69 135 ALA A N 1
ATOM 1090 C CA . ALA A 1 135 ? -14.223 -2.742 13.368 1.00 92.69 135 ALA A CA 1
ATOM 1091 C C . ALA A 1 135 ? -15.355 -1.716 13.179 1.00 92.69 135 ALA A C 1
ATOM 1093 O O . ALA A 1 135 ? -16.180 -1.554 14.070 1.00 92.69 135 ALA A O 1
ATOM 1094 N N . ALA A 1 136 ? -15.428 -1.053 12.019 1.00 91.31 136 ALA A N 1
ATOM 1095 C CA . ALA A 1 136 ? -16.525 -0.144 11.683 1.00 91.31 136 ALA A CA 1
ATOM 1096 C C . ALA A 1 136 ? -17.873 -0.869 11.508 1.00 91.31 136 ALA A C 1
ATOM 1098 O O . ALA A 1 136 ? -18.912 -0.279 11.780 1.00 91.31 136 ALA A O 1
ATOM 1099 N N . CYS A 1 137 ? -17.859 -2.142 11.103 1.00 92.56 137 CYS A N 1
ATOM 1100 C CA . CYS A 1 137 ? -19.039 -3.013 11.082 1.00 92.56 137 CYS A CA 1
ATOM 1101 C C . CYS A 1 137 ? -19.373 -3.628 12.457 1.00 92.56 137 CYS A C 1
ATOM 1103 O O . CYS A 1 137 ? -20.316 -4.407 12.548 1.00 92.56 137 CYS A O 1
ATOM 1105 N N . GLY A 1 138 ? -18.592 -3.352 13.509 1.00 91.19 138 GLY A N 1
ATOM 1106 C CA . GLY A 1 138 ? -18.738 -3.989 14.825 1.00 91.19 138 GLY A CA 1
ATOM 1107 C C . GLY A 1 138 ? -18.191 -5.422 14.915 1.00 91.19 138 GLY A C 1
ATOM 1108 O O . GLY A 1 138 ? -18.268 -6.040 15.973 1.00 91.19 138 GLY A O 1
ATOM 1109 N N . ASP A 1 139 ? -17.593 -5.958 13.845 1.00 94.19 139 ASP A N 1
ATOM 1110 C CA . ASP A 1 139 ? -16.941 -7.274 13.845 1.00 94.19 139 ASP A CA 1
ATOM 1111 C C . ASP A 1 139 ? -15.511 -7.154 14.400 1.00 94.19 139 ASP A C 1
ATOM 1113 O O . ASP A 1 139 ? -14.511 -7.097 13.671 1.00 94.19 139 ASP A O 1
ATOM 1117 N N . PHE A 1 140 ? -15.411 -7.064 15.725 1.00 93.12 140 PHE A N 1
ATOM 1118 C CA . PHE A 1 140 ? -14.130 -6.894 16.408 1.00 93.12 140 PHE A CA 1
ATOM 1119 C C . PHE A 1 140 ? -13.238 -8.138 16.323 1.00 93.12 140 PHE A C 1
ATOM 1121 O O . PHE A 1 140 ? -12.020 -8.006 16.189 1.00 93.12 140 PHE A O 1
ATOM 1128 N N . GLU A 1 141 ? -13.814 -9.341 16.309 1.00 93.69 141 GLU A N 1
ATOM 1129 C CA . GLU A 1 141 ? -13.053 -10.582 16.126 1.00 93.69 141 GLU A CA 1
ATOM 1130 C C . GLU A 1 141 ? -12.418 -10.655 14.732 1.00 93.69 141 GLU A C 1
ATOM 1132 O O . GLU A 1 141 ? -11.241 -11.002 14.574 1.00 93.69 141 GLU A O 1
ATOM 1137 N N . GLY A 1 142 ? -13.185 -10.294 13.700 1.00 92.81 142 GLY A N 1
ATOM 1138 C CA . GLY A 1 142 ? -12.704 -10.163 12.333 1.00 92.81 142 GLY A CA 1
ATOM 1139 C C . GLY A 1 142 ? -11.588 -9.129 12.230 1.00 92.81 142 GLY A C 1
ATOM 1140 O O . GLY A 1 142 ? -10.549 -9.406 11.622 1.00 92.81 142 GLY A O 1
ATOM 1141 N N . ALA A 1 143 ? -11.750 -7.971 12.875 1.00 93.69 143 ALA A N 1
ATOM 1142 C CA . ALA A 1 143 ? -10.725 -6.933 12.923 1.00 93.69 143 ALA A CA 1
ATOM 1143 C C . ALA A 1 143 ? -9.429 -7.425 13.593 1.00 93.69 143 ALA A C 1
ATOM 1145 O O . ALA A 1 143 ? -8.340 -7.237 13.034 1.00 93.69 143 ALA A O 1
ATOM 1146 N N . LEU A 1 144 ? -9.533 -8.120 14.732 1.00 92.75 144 LEU A N 1
ATOM 1147 C CA . LEU A 1 144 ? -8.388 -8.638 15.484 1.00 92.75 144 LEU A CA 1
ATOM 1148 C C . LEU A 1 144 ? -7.521 -9.575 14.638 1.00 92.75 144 LEU A C 1
ATOM 1150 O O . LEU A 1 144 ? -6.309 -9.375 14.554 1.00 92.75 144 LEU A O 1
ATOM 1154 N N . LYS A 1 145 ? -8.137 -10.509 13.899 1.00 92.50 145 LYS A N 1
ATOM 1155 C CA . LYS A 1 145 ? -7.429 -11.440 12.991 1.00 92.50 145 LYS A CA 1
ATOM 1156 C C . LYS A 1 145 ? -6.548 -10.727 11.958 1.00 92.50 145 LYS A C 1
ATOM 1158 O O . LYS A 1 145 ? -5.577 -11.297 11.444 1.00 92.50 145 LYS A O 1
ATOM 1163 N N . PHE A 1 146 ? -6.896 -9.496 11.581 1.00 91.81 146 PHE A N 1
ATOM 1164 C CA . PHE A 1 146 ? -6.077 -8.668 10.697 1.00 91.81 146 PHE A CA 1
ATOM 1165 C C . PHE A 1 146 ? -5.057 -7.826 11.462 1.00 91.81 146 PHE A C 1
ATOM 1167 O O . PHE A 1 146 ? -3.925 -7.694 10.979 1.00 91.81 146 PHE A O 1
ATOM 1174 N N . TYR A 1 147 ? -5.419 -7.297 12.633 1.00 91.00 147 TYR A N 1
ATOM 1175 C CA . TYR A 1 147 ? -4.501 -6.555 13.492 1.00 91.00 147 TYR A CA 1
ATOM 1176 C C . TYR A 1 147 ? -3.336 -7.405 13.991 1.00 91.00 147 TYR A C 1
ATOM 1178 O O . TYR A 1 147 ? -2.198 -6.957 13.894 1.00 91.00 147 TYR A O 1
ATOM 1186 N N . GLU A 1 148 ? -3.557 -8.654 14.394 1.00 91.19 148 GLU A N 1
ATOM 1187 C CA . GLU A 1 148 ? -2.494 -9.581 14.818 1.00 91.19 148 GLU A CA 1
ATOM 1188 C C . GLU A 1 148 ? -1.408 -9.759 13.747 1.00 91.19 148 GLU A C 1
ATOM 1190 O O . GLU A 1 148 ? -0.222 -9.886 14.041 1.00 91.19 148 GLU A O 1
ATOM 1195 N N . LYS A 1 149 ? -1.787 -9.684 12.466 1.00 88.25 149 LYS A N 1
ATOM 1196 C CA . LYS A 1 149 ? -0.854 -9.806 11.334 1.00 88.25 149 LYS A CA 1
ATOM 1197 C C . LYS A 1 149 ? -0.022 -8.545 11.087 1.00 88.25 149 LYS A C 1
ATOM 1199 O O . LYS A 1 149 ? 0.873 -8.571 10.233 1.00 88.25 149 LYS A O 1
ATOM 1204 N N . VAL A 1 150 ? -0.347 -7.428 11.738 1.00 87.56 150 VAL A N 1
ATOM 1205 C CA . VAL A 1 150 ? 0.366 -6.143 11.614 1.00 87.56 150 VAL A CA 1
ATOM 1206 C C . VAL A 1 150 ? 0.952 -5.652 12.933 1.00 87.56 150 VAL A C 1
ATOM 1208 O O . VAL A 1 150 ? 1.910 -4.876 12.895 1.00 87.56 150 VAL A O 1
ATOM 1211 N N . MET A 1 151 ? 0.421 -6.124 14.059 1.00 86.25 151 MET A N 1
ATOM 1212 C CA . MET A 1 151 ? 0.864 -5.820 15.409 1.00 86.25 151 MET A CA 1
ATOM 1213 C C . MET A 1 151 ? 2.228 -6.479 15.659 1.00 86.25 151 MET A C 1
ATOM 1215 O O . MET A 1 151 ? 2.367 -7.696 15.538 1.00 86.25 151 MET A O 1
ATOM 1219 N N . PRO A 1 152 ? 3.286 -5.702 15.937 1.00 79.38 152 PRO A N 1
ATOM 1220 C CA . PRO A 1 152 ? 4.560 -6.274 16.346 1.00 79.38 152 PRO A CA 1
ATOM 1221 C C . PRO A 1 152 ? 4.476 -6.795 17.786 1.00 79.38 152 PRO A C 1
ATOM 1223 O O . PRO A 1 152 ? 3.706 -6.277 18.586 1.00 79.38 152 PRO A O 1
ATOM 1226 N N . LYS A 1 153 ? 5.341 -7.757 18.138 1.00 81.31 153 LYS A N 1
ATOM 1227 C CA . LYS A 1 153 ? 5.510 -8.218 19.533 1.00 81.31 153 LYS A CA 1
ATOM 1228 C C . LYS A 1 153 ? 5.918 -7.091 20.490 1.00 81.31 153 LYS A C 1
ATOM 1230 O O . LYS A 1 153 ? 5.651 -7.166 21.678 1.00 81.31 153 LYS A O 1
ATOM 1235 N N . ASP A 1 154 ? 6.587 -6.072 19.959 1.00 87.19 154 ASP A N 1
ATOM 1236 C CA . ASP A 1 154 ? 7.052 -4.903 20.694 1.00 87.19 154 ASP A CA 1
ATOM 1237 C C . ASP A 1 154 ? 6.498 -3.635 20.032 1.00 87.19 154 ASP A C 1
ATOM 1239 O O . ASP A 1 154 ? 6.860 -3.298 18.895 1.00 87.19 154 ASP A O 1
ATOM 1243 N N . VAL A 1 155 ? 5.616 -2.934 20.750 1.00 87.06 155 VAL A N 1
ATOM 1244 C CA . VAL A 1 155 ? 4.955 -1.701 20.297 1.00 87.06 155 VAL A CA 1
ATOM 1245 C C . VAL A 1 155 ? 5.973 -0.593 20.014 1.00 87.06 155 VAL A C 1
ATOM 1247 O O . VAL A 1 155 ? 5.781 0.190 19.080 1.00 87.06 155 VAL A O 1
ATOM 1250 N N . ASN A 1 156 ? 7.116 -0.576 20.706 1.00 86.62 156 ASN A N 1
ATOM 1251 C CA . ASN A 1 156 ? 8.164 0.426 20.496 1.00 86.62 156 ASN A CA 1
ATOM 1252 C C . ASN A 1 156 ? 8.823 0.293 19.116 1.00 86.62 156 ASN A C 1
ATOM 1254 O O . ASN A 1 156 ? 9.361 1.256 18.564 1.00 86.62 156 ASN A O 1
ATOM 1258 N N . LYS A 1 157 ? 8.731 -0.872 18.472 1.00 86.38 157 LYS A N 1
ATOM 1259 C CA . LYS A 1 157 ? 9.209 -1.049 17.092 1.00 86.38 157 LYS A CA 1
ATOM 1260 C C . LYS A 1 157 ? 8.212 -0.535 16.056 1.00 86.38 157 LYS A C 1
ATOM 1262 O O . LYS A 1 157 ? 8.580 -0.341 14.894 1.00 86.38 157 LYS A O 1
ATOM 1267 N N . LEU A 1 158 ? 6.963 -0.271 16.442 1.00 87.44 158 LEU A N 1
ATOM 1268 C CA . LEU A 1 158 ? 5.959 0.255 15.533 1.00 87.44 158 LEU A CA 1
ATOM 1269 C C . LEU A 1 158 ? 6.187 1.752 15.302 1.00 87.44 158 LEU A C 1
ATOM 1271 O O . LEU A 1 158 ? 6.156 2.566 16.223 1.00 87.44 158 LEU A O 1
ATOM 1275 N N . ARG A 1 159 ? 6.431 2.110 14.038 1.00 86.56 159 ARG A N 1
ATOM 1276 C CA . ARG A 1 159 ? 6.620 3.503 13.604 1.00 86.56 159 ARG A CA 1
ATOM 1277 C C . ARG A 1 159 ? 5.523 3.992 12.664 1.00 86.56 159 ARG A C 1
ATOM 1279 O O . ARG A 1 159 ? 5.508 5.173 12.329 1.00 86.56 159 ARG A O 1
ATOM 1286 N N . ASP A 1 160 ? 4.659 3.120 12.145 1.00 89.31 160 ASP A N 1
ATOM 1287 C CA . ASP A 1 160 ? 3.635 3.533 11.180 1.00 89.31 160 ASP A CA 1
ATOM 1288 C C . ASP A 1 160 ? 2.445 4.168 11.903 1.00 89.31 160 ASP A C 1
ATOM 1290 O O . ASP A 1 160 ? 1.662 3.476 12.550 1.00 89.31 160 ASP A O 1
ATOM 1294 N N . VAL A 1 161 ? 2.320 5.490 11.762 1.00 90.75 161 VAL A N 1
ATOM 1295 C CA . VAL A 1 161 ? 1.270 6.316 12.378 1.00 90.75 161 VAL A CA 1
ATOM 1296 C C . VAL A 1 161 ? -0.121 5.788 12.046 1.00 90.75 161 VAL A C 1
ATOM 1298 O O . VAL A 1 161 ? -0.998 5.799 12.899 1.00 90.75 161 VAL A O 1
ATOM 1301 N N . TYR A 1 162 ? -0.323 5.279 10.826 1.00 89.44 162 TYR A N 1
ATOM 1302 C CA . TYR A 1 162 ? -1.624 4.753 10.425 1.00 89.44 162 TYR A CA 1
ATOM 1303 C C . TYR A 1 162 ? -2.008 3.486 11.194 1.00 89.44 162 TYR A C 1
ATOM 1305 O O . TYR A 1 162 ? -3.154 3.342 11.601 1.00 89.44 162 TYR A O 1
ATOM 1313 N N . ILE A 1 163 ? -1.043 2.588 11.414 1.00 91.44 163 ILE A N 1
ATOM 1314 C CA . ILE A 1 163 ? -1.279 1.329 12.129 1.00 91.44 163 ILE A CA 1
ATOM 1315 C C . ILE A 1 163 ? -1.474 1.605 13.618 1.00 91.44 163 ILE A C 1
ATOM 1317 O O . ILE A 1 163 ? -2.394 1.065 14.217 1.00 91.44 163 ILE A O 1
ATOM 1321 N N . LEU A 1 164 ? -0.646 2.482 14.194 1.00 92.94 164 LEU A N 1
ATOM 1322 C CA . LEU A 1 164 ? -0.790 2.923 15.581 1.00 92.94 164 LEU A CA 1
ATOM 1323 C C . LEU A 1 164 ? -2.152 3.577 15.831 1.00 92.94 164 LEU A C 1
ATOM 1325 O O . LEU A 1 164 ? -2.821 3.230 16.796 1.00 92.94 164 LEU A O 1
ATOM 1329 N N . GLY A 1 165 ? -2.573 4.482 14.942 1.00 92.56 165 GLY A N 1
ATOM 1330 C CA . GLY A 1 165 ? -3.876 5.133 15.037 1.00 92.56 165 GLY A CA 1
ATOM 1331 C C . GLY A 1 165 ? -5.032 4.146 14.908 1.00 92.56 165 GLY A C 1
ATOM 1332 O O . GLY A 1 165 ? -5.949 4.188 15.716 1.00 92.56 165 GLY A O 1
ATOM 1333 N N . GLY A 1 166 ? -4.955 3.216 13.949 1.00 92.56 166 GLY A N 1
ATOM 1334 C CA . GLY A 1 166 ? -5.960 2.164 13.782 1.00 92.56 166 GLY A CA 1
ATOM 1335 C C . GLY A 1 166 ? -6.094 1.271 15.017 1.00 92.56 166 GLY A C 1
ATOM 1336 O O . GLY A 1 166 ? -7.201 1.080 15.501 1.00 92.56 166 GLY A O 1
ATOM 1337 N N . LEU A 1 167 ? -4.975 0.787 15.570 1.00 94.00 167 LEU A N 1
ATOM 1338 C CA . LEU A 1 167 ? -4.970 -0.023 16.795 1.00 94.00 167 LEU A CA 1
ATOM 1339 C C . LEU A 1 167 ? -5.525 0.753 17.994 1.00 94.00 167 LEU A C 1
ATOM 1341 O O . LEU A 1 167 ? -6.355 0.224 18.725 1.00 94.00 167 LEU A O 1
ATOM 1345 N N . ALA A 1 168 ? -5.117 2.012 18.176 1.00 94.19 168 ALA A N 1
ATOM 1346 C CA . ALA A 1 168 ? -5.660 2.857 19.234 1.00 94.19 168 ALA A CA 1
ATOM 1347 C C . ALA A 1 168 ? -7.184 3.012 19.099 1.00 94.19 168 ALA A C 1
ATOM 1349 O O . ALA A 1 168 ? -7.901 2.757 20.060 1.00 94.19 168 ALA A O 1
ATOM 1350 N N . SER A 1 169 ? -7.685 3.354 17.906 1.00 93.19 169 SER A N 1
ATOM 1351 C CA . SER A 1 169 ? -9.126 3.452 17.638 1.00 93.19 169 SER A CA 1
ATOM 1352 C C . SER A 1 169 ? -9.858 2.133 17.888 1.00 93.19 169 SER A C 1
ATOM 1354 O O . SER A 1 169 ? -10.933 2.141 18.473 1.00 93.19 169 SER A O 1
ATOM 1356 N N . TYR A 1 170 ? -9.276 1.001 17.490 1.00 94.12 170 TYR A N 1
ATOM 1357 C CA . TYR A 1 170 ? -9.850 -0.320 17.734 1.00 94.12 170 TYR A CA 1
ATOM 1358 C C . TYR A 1 170 ? -10.042 -0.602 19.229 1.00 94.12 170 TYR A C 1
ATOM 1360 O O . TYR A 1 170 ? -11.142 -0.957 19.642 1.00 94.12 170 TYR A O 1
ATOM 1368 N N . TYR A 1 171 ? -9.012 -0.383 20.051 1.00 93.06 171 TYR A N 1
ATOM 1369 C CA . TYR A 1 171 ? -9.122 -0.596 21.497 1.00 93.06 171 TYR A CA 1
ATOM 1370 C C . TYR A 1 171 ? -10.031 0.432 22.183 1.00 93.06 171 TYR A C 1
ATOM 1372 O O . TYR A 1 171 ? -10.712 0.081 23.140 1.00 93.06 171 TYR A O 1
ATOM 1380 N N . LEU A 1 172 ? -10.115 1.668 21.673 1.00 92.19 172 LEU A N 1
ATOM 1381 C CA . LEU A 1 172 ? -11.109 2.638 22.149 1.00 92.19 172 LEU A CA 1
ATOM 1382 C C . LEU A 1 172 ? -12.541 2.183 21.858 1.00 92.19 172 LEU A C 1
ATOM 1384 O O . LEU A 1 172 ? -13.409 2.382 22.704 1.00 92.19 172 LEU A O 1
ATOM 1388 N N . ASN A 1 173 ? -12.788 1.562 20.702 1.00 89.94 173 ASN A N 1
ATOM 1389 C CA . ASN A 1 173 ? -14.101 1.008 20.360 1.00 89.94 173 ASN A CA 1
ATOM 1390 C C . ASN A 1 173 ? -14.461 -0.221 21.210 1.00 89.94 173 ASN A C 1
ATOM 1392 O O . ASN A 1 173 ? -15.638 -0.473 21.428 1.00 89.94 173 ASN A O 1
ATOM 1396 N N . LEU A 1 174 ? -13.461 -0.956 21.704 1.00 90.75 174 LEU A N 1
ATOM 1397 C CA . LEU A 1 174 ? -13.630 -2.034 22.688 1.00 90.75 174 LEU A CA 1
ATOM 1398 C C . LEU A 1 174 ? -13.713 -1.539 24.140 1.00 90.75 174 LEU A C 1
ATOM 1400 O O . LEU A 1 174 ? -13.750 -2.352 25.057 1.00 90.75 174 LEU A O 1
ATOM 1404 N N . GLU A 1 175 ? -13.658 -0.225 24.359 1.00 89.62 175 GLU A N 1
ATOM 1405 C CA . GLU A 1 175 ? -13.576 0.407 25.681 1.00 89.62 175 GLU A CA 1
ATOM 1406 C C . GLU A 1 175 ? -12.340 0.011 26.521 1.00 89.62 175 GLU A C 1
ATOM 1408 O O . GLU A 1 175 ? -12.207 0.418 27.678 1.00 89.62 175 GLU A O 1
ATOM 1413 N N . ASP A 1 176 ? -11.353 -0.672 25.930 1.00 91.31 176 ASP A N 1
ATOM 1414 C CA . ASP A 1 176 ? -10.056 -0.943 26.552 1.00 91.31 176 ASP A CA 1
ATOM 1415 C C . ASP A 1 176 ? -9.129 0.275 26.431 1.00 91.31 176 ASP A C 1
ATOM 1417 O O . ASP A 1 176 ? -8.194 0.361 25.622 1.00 91.31 176 ASP A O 1
ATOM 1421 N N . ARG A 1 177 ? -9.394 1.255 27.294 1.00 89.12 177 ARG A N 1
ATOM 1422 C CA . ARG A 1 177 ? -8.634 2.511 27.357 1.00 89.12 177 ARG A CA 1
ATOM 1423 C C . ARG A 1 177 ? -7.180 2.298 27.750 1.00 89.12 177 ARG A C 1
ATOM 1425 O O . ARG A 1 177 ? -6.317 3.060 27.315 1.00 89.12 177 ARG A O 1
ATOM 1432 N N . LYS A 1 178 ? -6.902 1.281 28.571 1.00 91.75 178 LYS A N 1
ATOM 1433 C CA . LYS A 1 178 ? -5.544 0.992 29.038 1.00 91.75 178 LYS A CA 1
ATOM 1434 C C . LYS A 1 178 ? -4.677 0.602 27.849 1.00 91.75 178 LYS A C 1
ATOM 1436 O O . LYS A 1 178 ? -3.616 1.192 27.648 1.00 91.75 178 LYS A O 1
ATOM 1441 N N . THR A 1 179 ? -5.161 -0.323 27.025 1.00 92.31 179 THR A N 1
ATOM 1442 C CA . THR A 1 179 ? -4.430 -0.776 25.840 1.00 92.31 179 THR A CA 1
ATOM 1443 C C . THR A 1 179 ? -4.393 0.291 24.750 1.00 92.31 179 THR A C 1
ATOM 1445 O O . THR A 1 179 ? -3.334 0.529 24.167 1.00 92.31 179 THR A O 1
ATOM 1448 N N . ALA A 1 180 ? -5.493 1.017 24.520 1.00 93.38 180 ALA A N 1
ATOM 1449 C CA . ALA A 1 180 ? -5.494 2.163 23.608 1.00 93.38 180 ALA A CA 1
ATOM 1450 C C . ALA A 1 180 ? -4.449 3.224 24.002 1.00 93.38 180 ALA A C 1
ATOM 1452 O O . ALA A 1 180 ? -3.736 3.756 23.145 1.00 93.38 180 ALA A O 1
ATOM 1453 N N . GLY A 1 181 ? -4.311 3.484 25.307 1.00 92.94 181 GLY A N 1
ATOM 1454 C CA . GLY A 1 181 ? -3.344 4.417 25.877 1.00 92.94 181 GLY A CA 1
ATOM 1455 C C . GLY A 1 181 ? -1.893 4.072 25.539 1.00 92.94 181 GLY A C 1
ATOM 1456 O O . GLY A 1 181 ? -1.114 4.979 25.256 1.00 92.94 181 GLY A O 1
ATOM 1457 N N . ILE A 1 182 ? -1.540 2.784 25.463 1.00 94.00 182 ILE A N 1
ATOM 1458 C CA . ILE A 1 182 ? -0.195 2.332 25.059 1.00 94.00 182 ILE A CA 1
ATOM 1459 C C . ILE A 1 182 ? 0.126 2.807 23.631 1.00 94.00 182 ILE A C 1
ATOM 1461 O O . ILE A 1 182 ? 1.201 3.350 23.368 1.00 94.00 182 ILE A O 1
ATOM 1465 N N . TYR A 1 183 ? -0.818 2.655 22.700 1.00 93.94 183 TYR A N 1
ATOM 1466 C CA . TYR A 1 183 ? -0.633 3.073 21.308 1.00 93.94 183 TYR A CA 1
ATOM 1467 C C . TYR A 1 183 ? -0.646 4.596 21.135 1.00 93.94 183 TYR A C 1
ATOM 1469 O O . TYR A 1 183 ? 0.135 5.129 20.342 1.00 93.94 183 TYR A O 1
ATOM 1477 N N . ILE A 1 184 ? -1.488 5.306 21.893 1.00 94.19 184 ILE A N 1
ATOM 1478 C CA . ILE A 1 184 ? -1.511 6.777 21.916 1.00 94.19 184 ILE A CA 1
ATOM 1479 C C . ILE A 1 184 ? -0.187 7.321 22.466 1.00 94.19 184 ILE A C 1
ATOM 1481 O O . ILE A 1 184 ? 0.405 8.207 21.852 1.00 94.19 184 ILE A O 1
ATOM 1485 N N . ALA A 1 185 ? 0.325 6.757 23.562 1.00 93.62 185 ALA A N 1
ATOM 1486 C CA . ALA A 1 185 ? 1.615 7.143 24.130 1.00 93.62 185 ALA A CA 1
ATOM 1487 C C . ALA A 1 185 ? 2.753 6.940 23.122 1.00 93.62 185 ALA A C 1
ATOM 1489 O O . ALA A 1 185 ? 3.601 7.816 22.952 1.00 93.62 185 ALA A O 1
ATOM 1490 N N . ARG A 1 186 ? 2.724 5.835 22.365 1.00 92.69 186 ARG A N 1
ATOM 1491 C CA . ARG A 1 186 ? 3.695 5.596 21.292 1.00 92.69 186 ARG A CA 1
ATOM 1492 C C . ARG A 1 186 ? 3.615 6.647 20.179 1.00 92.69 186 ARG A C 1
ATOM 1494 O O . ARG A 1 186 ? 4.648 7.050 19.646 1.00 92.69 186 ARG A O 1
ATOM 1501 N N . LEU A 1 187 ? 2.413 7.095 19.807 1.00 92.19 187 LEU A N 1
ATOM 1502 C CA . LEU A 1 187 ? 2.233 8.183 18.837 1.00 92.19 187 LEU A CA 1
ATOM 1503 C C . LEU A 1 187 ? 2.795 9.514 19.357 1.00 92.19 187 LEU A C 1
ATOM 1505 O O . LEU A 1 187 ? 3.449 10.226 18.595 1.00 92.19 187 LEU A O 1
ATOM 1509 N N . GLU A 1 188 ? 2.588 9.829 20.635 1.00 92.00 188 GLU A N 1
ATOM 1510 C CA . GLU A 1 188 ? 3.158 11.025 21.272 1.00 92.00 188 GLU A CA 1
ATOM 1511 C C . GLU A 1 188 ? 4.689 10.970 21.318 1.00 92.00 188 GLU A C 1
ATOM 1513 O O . GLU A 1 188 ? 5.350 11.944 20.971 1.00 92.00 188 GLU A O 1
ATOM 1518 N N . GLU A 1 189 ? 5.282 9.817 21.632 1.00 91.75 189 GLU A N 1
ATOM 1519 C CA . GLU A 1 189 ? 6.740 9.646 21.595 1.00 91.75 189 GLU A CA 1
ATOM 1520 C C . GLU A 1 189 ? 7.311 9.861 20.178 1.00 91.75 189 GLU A C 1
ATOM 1522 O O . GLU A 1 189 ? 8.356 10.489 19.979 1.00 91.75 189 GLU A O 1
ATOM 1527 N N . LEU A 1 190 ? 6.611 9.383 19.141 1.00 89.75 190 LEU A N 1
ATOM 1528 C CA . LEU A 1 190 ? 6.999 9.649 17.752 1.00 89.75 190 LEU A CA 1
ATOM 1529 C C . LEU A 1 190 ? 6.932 11.143 17.409 1.00 89.75 190 LEU A C 1
ATOM 1531 O O . LEU A 1 190 ? 7.751 11.610 16.612 1.00 89.75 190 LEU A O 1
ATOM 1535 N N . LYS A 1 191 ? 5.994 11.879 18.013 1.00 88.44 191 LYS A N 1
ATOM 1536 C CA . LYS A 1 191 ? 5.863 13.330 17.856 1.00 88.44 191 LYS A CA 1
ATOM 1537 C C . LYS A 1 191 ? 6.999 14.072 18.562 1.00 88.44 191 LYS A C 1
ATOM 1539 O O . LYS A 1 191 ? 7.633 14.929 17.946 1.00 88.44 191 LYS A O 1
ATOM 1544 N N . THR A 1 192 ? 7.289 13.730 19.817 1.00 86.75 192 THR A N 1
ATOM 1545 C CA . THR A 1 192 ? 8.322 14.398 20.629 1.00 86.75 192 THR A CA 1
ATOM 1546 C C . THR A 1 192 ? 9.737 14.088 20.154 1.00 86.75 192 THR A C 1
ATOM 1548 O O . THR A 1 192 ? 10.585 14.973 20.153 1.00 86.75 192 THR A O 1
ATOM 1551 N N . SER A 1 193 ? 9.992 12.875 19.654 1.00 83.06 193 SER A N 1
ATOM 1552 C CA . SER A 1 193 ? 11.311 12.480 19.135 1.00 83.06 193 SER A CA 1
ATOM 1553 C C . SER A 1 193 ? 11.753 13.229 17.869 1.00 83.06 193 SER A C 1
ATOM 1555 O O . SER A 1 193 ? 12.865 13.009 17.394 1.00 83.06 193 SER A O 1
ATOM 1557 N N . GLY A 1 194 ? 10.889 14.049 17.255 1.00 68.38 194 GLY A N 1
ATOM 1558 C CA . GLY A 1 194 ? 11.183 14.791 16.022 1.00 68.38 194 GLY A CA 1
ATOM 1559 C C . GLY A 1 194 ? 11.356 13.916 14.771 1.00 68.38 194 GLY A C 1
ATOM 1560 O O . GLY A 1 194 ? 11.406 14.440 13.661 1.00 68.38 194 GLY A O 1
ATOM 1561 N N . LYS A 1 195 ? 11.379 12.583 14.919 1.00 63.00 195 LYS A N 1
ATOM 1562 C CA . LYS A 1 195 ? 11.601 11.607 13.837 1.00 63.00 195 LYS A CA 1
ATOM 1563 C C . LYS A 1 195 ? 10.448 11.548 12.836 1.00 63.00 195 LYS A C 1
ATOM 1565 O O . LYS A 1 195 ? 10.633 11.051 11.726 1.00 63.00 195 LYS A O 1
ATOM 1570 N N . LYS A 1 196 ? 9.255 12.014 13.220 1.00 62.12 196 LYS A N 1
ATOM 1571 C CA . LYS A 1 196 ? 8.086 12.133 12.343 1.00 62.12 196 LYS A CA 1
ATOM 1572 C C . LYS A 1 196 ? 7.319 13.413 12.648 1.00 62.12 196 LYS A C 1
ATOM 1574 O O . LYS A 1 196 ? 6.464 13.433 13.523 1.00 62.12 196 LYS A O 1
ATOM 1579 N N . ARG A 1 197 ? 7.583 14.465 11.873 1.00 59.03 197 ARG A N 1
ATOM 1580 C CA . ARG A 1 197 ? 6.707 15.638 11.788 1.00 59.03 197 ARG A CA 1
ATOM 1581 C C . ARG A 1 197 ? 5.839 15.497 10.552 1.00 59.03 197 ARG A C 1
ATOM 1583 O O . ARG A 1 197 ? 6.342 15.330 9.446 1.00 59.03 197 ARG A O 1
ATOM 1590 N N . GLY A 1 198 ? 4.532 15.511 10.742 1.00 69.31 198 GLY A N 1
ATOM 1591 C CA . GLY A 1 198 ? 3.606 15.475 9.627 1.00 69.31 198 GLY A CA 1
ATOM 1592 C C . GLY A 1 198 ? 2.192 15.711 10.108 1.00 69.31 198 GLY A C 1
ATOM 1593 O O . GLY A 1 198 ? 1.785 15.138 11.117 1.00 69.31 198 GLY A O 1
ATOM 1594 N N . SER A 1 199 ? 1.441 16.491 9.333 1.00 79.94 199 SER A N 1
ATOM 1595 C CA . SER A 1 199 ? 0.031 16.815 9.579 1.00 79.94 199 SER A CA 1
ATOM 1596 C C . SER A 1 199 ? -0.804 15.585 9.949 1.00 79.94 199 SER A C 1
ATOM 1598 O O . SER A 1 199 ? -1.677 15.650 10.806 1.00 79.94 199 SER A O 1
ATOM 1600 N N . ARG A 1 200 ? -0.494 14.421 9.363 1.00 84.25 200 ARG A N 1
ATOM 1601 C CA . ARG A 1 200 ? -1.167 13.152 9.664 1.00 84.25 200 ARG A CA 1
ATOM 1602 C C . ARG A 1 200 ? -1.016 12.696 11.116 1.00 84.25 200 ARG A C 1
ATOM 1604 O O . ARG A 1 200 ? -1.981 12.167 11.660 1.00 84.25 200 ARG A O 1
ATOM 1611 N N . LEU A 1 201 ? 0.161 12.845 11.726 1.00 89.06 201 LEU A N 1
ATOM 1612 C CA . LEU A 1 201 ? 0.381 12.449 13.121 1.00 89.06 201 LEU A CA 1
ATOM 1613 C C . LEU A 1 201 ? -0.451 13.320 14.059 1.00 89.06 201 LEU A C 1
ATOM 1615 O O . LEU A 1 201 ? -1.171 12.787 14.898 1.00 89.06 201 LEU A O 1
ATOM 1619 N N . ASP A 1 202 ? -0.420 14.634 13.846 1.00 89.75 202 ASP A N 1
ATOM 1620 C CA . ASP A 1 202 ? -1.192 15.587 14.642 1.00 89.75 202 ASP A CA 1
ATOM 1621 C C . ASP A 1 202 ? -2.698 15.373 14.487 1.00 89.75 202 ASP A C 1
ATOM 1623 O O . ASP A 1 202 ? -3.405 15.278 15.485 1.00 89.75 202 ASP A O 1
ATOM 1627 N N . MET A 1 203 ? -3.185 15.202 13.253 1.00 89.62 203 MET A N 1
ATOM 1628 C CA . MET A 1 203 ? -4.593 14.883 12.999 1.00 89.62 203 MET A CA 1
ATOM 1629 C C . MET A 1 203 ? -5.017 13.583 13.691 1.00 89.62 203 MET A C 1
ATOM 1631 O O . MET A 1 203 ? -6.080 13.536 14.304 1.00 89.62 203 MET A O 1
ATOM 1635 N N . THR A 1 204 ? -4.177 12.543 13.642 1.00 92.00 204 THR A N 1
ATOM 1636 C CA . THR A 1 204 ? -4.475 11.249 14.281 1.00 92.00 204 THR A CA 1
ATOM 1637 C C . THR A 1 204 ? -4.536 11.388 15.802 1.00 92.00 204 THR A C 1
ATOM 1639 O O . THR A 1 204 ? -5.490 10.927 16.420 1.00 92.00 204 THR A O 1
ATOM 1642 N N . LEU A 1 205 ? -3.554 12.056 16.415 1.00 93.06 205 LEU A N 1
ATOM 1643 C CA . LEU A 1 205 ? -3.530 12.291 17.860 1.00 93.06 205 LEU A CA 1
ATOM 1644 C C . LEU A 1 205 ? -4.713 13.145 18.322 1.00 93.06 205 LEU A C 1
ATOM 1646 O O . LEU A 1 205 ? -5.356 12.807 19.312 1.00 93.06 205 LEU A O 1
ATOM 1650 N N . ASN A 1 206 ? -5.031 14.220 17.598 1.00 91.94 206 ASN A N 1
ATOM 1651 C CA . ASN A 1 206 ? -6.165 15.085 17.919 1.00 91.94 206 ASN A CA 1
ATOM 1652 C C . ASN A 1 206 ? -7.490 14.321 17.830 1.00 91.94 206 ASN A C 1
ATOM 1654 O O . ASN A 1 206 ? -8.315 14.430 18.737 1.00 91.94 206 ASN A O 1
ATOM 1658 N N . HIS A 1 207 ? -7.666 13.500 16.789 1.00 92.00 207 HIS A N 1
ATOM 1659 C CA . HIS A 1 207 ? -8.829 12.628 16.661 1.00 92.00 207 HIS A CA 1
ATOM 1660 C C . HIS A 1 207 ? -8.941 11.665 17.853 1.00 92.00 207 HIS A C 1
ATOM 1662 O O . HIS A 1 207 ? -9.960 11.664 18.538 1.00 92.00 207 HIS A O 1
ATOM 1668 N N . LEU A 1 208 ? -7.883 10.916 18.179 1.00 94.19 208 LEU A N 1
ATOM 1669 C CA . LEU A 1 208 ? -7.899 9.959 19.294 1.00 94.19 208 LEU A CA 1
ATOM 1670 C C . LEU A 1 208 ? -8.179 10.638 20.642 1.00 94.19 208 LEU A C 1
ATOM 1672 O O . LEU A 1 208 ? -8.996 10.151 21.418 1.00 94.19 208 LEU A O 1
ATOM 1676 N N . LYS A 1 209 ? -7.570 11.799 20.903 1.00 92.00 209 LYS A N 1
ATOM 1677 C CA . LYS A 1 209 ? -7.838 12.590 22.114 1.00 92.00 209 LYS A CA 1
ATOM 1678 C C . LYS A 1 209 ? -9.284 13.063 22.190 1.00 92.00 209 LYS A C 1
ATOM 1680 O O . LYS A 1 209 ? -9.856 13.063 23.277 1.00 92.00 209 LYS A O 1
ATOM 1685 N N . SER A 1 210 ? -9.875 13.456 21.060 1.00 89.88 210 SER A N 1
ATOM 1686 C CA . SER A 1 210 ? -11.286 13.845 21.021 1.00 89.88 210 SER A CA 1
ATOM 1687 C C . SER A 1 210 ? -12.202 12.672 21.380 1.00 89.88 210 SER A C 1
ATOM 1689 O O . SER A 1 210 ? -13.081 12.842 22.219 1.00 89.88 210 SER A O 1
ATOM 1691 N N . VAL A 1 211 ? -11.930 11.470 20.854 1.00 89.56 211 VAL A N 1
ATOM 1692 C CA . VAL A 1 211 ? -12.687 10.248 21.172 1.00 89.56 211 VAL A CA 1
ATOM 1693 C C . VAL A 1 211 ? -12.572 9.906 22.658 1.00 89.56 211 VAL A C 1
ATOM 1695 O O . VAL A 1 211 ? -13.589 9.708 23.317 1.00 89.56 211 VAL A O 1
ATOM 1698 N N . VAL A 1 212 ? -11.356 9.927 23.214 1.00 90.50 212 VAL A N 1
ATOM 1699 C CA . VAL A 1 212 ? -11.130 9.697 24.652 1.00 90.50 212 VAL A CA 1
ATOM 1700 C C . VAL A 1 212 ? -11.904 10.709 25.501 1.00 90.50 212 VAL A C 1
ATOM 1702 O O . VAL A 1 212 ? -12.598 10.328 26.439 1.00 90.50 212 VAL A O 1
ATOM 1705 N N . ALA A 1 213 ? -11.848 11.998 25.158 1.00 87.44 213 ALA A N 1
ATOM 1706 C CA . ALA A 1 213 ? -12.548 13.040 25.907 1.00 87.44 213 ALA A CA 1
ATOM 1707 C C . ALA A 1 213 ? -14.084 12.907 25.844 1.00 87.44 213 ALA A C 1
ATOM 1709 O O . ALA A 1 213 ? -14.757 13.225 26.829 1.00 87.44 213 ALA A O 1
ATOM 1710 N N . ILE A 1 214 ? -14.635 12.429 24.720 1.00 85.75 214 ILE A N 1
ATOM 1711 C CA . ILE A 1 214 ? -16.063 12.091 24.584 1.00 85.75 214 ILE A CA 1
ATOM 1712 C C . ILE A 1 214 ? -16.416 10.937 25.525 1.00 85.75 214 ILE A C 1
ATOM 1714 O O . ILE A 1 214 ? -17.326 11.075 26.337 1.00 85.75 214 ILE A O 1
ATOM 1718 N N . GLN A 1 215 ? -15.653 9.844 25.483 1.00 83.38 215 GLN A N 1
ATOM 1719 C CA . GLN A 1 215 ? -15.878 8.662 26.324 1.00 83.38 215 GLN A CA 1
ATOM 1720 C C . GLN A 1 215 ? -15.702 8.938 27.830 1.00 83.38 215 GLN A C 1
ATOM 1722 O O . GLN A 1 215 ? -16.258 8.236 28.673 1.00 83.38 215 GLN A O 1
ATOM 1727 N N . GLU A 1 216 ? -14.920 9.950 28.200 1.00 83.75 216 GLU A N 1
ATOM 1728 C CA . GLU A 1 216 ? -14.754 10.407 29.586 1.00 83.75 216 GLU A CA 1
ATOM 1729 C C . GLU A 1 216 ? -15.855 11.380 30.051 1.00 83.75 216 GLU A C 1
ATOM 1731 O O . GLU A 1 216 ? -15.787 11.891 31.170 1.00 83.75 216 GLU A O 1
ATOM 1736 N N . GLY A 1 217 ? -16.845 11.692 29.206 1.00 73.31 217 GLY A N 1
ATOM 1737 C CA . GLY A 1 217 ? -17.924 12.629 29.537 1.00 73.31 217 GLY A CA 1
ATOM 1738 C C . GLY A 1 217 ? -17.444 14.072 29.749 1.00 73.31 217 GLY A C 1
ATOM 1739 O O . GLY A 1 217 ? -18.149 14.901 30.329 1.00 73.31 217 GLY A O 1
ATOM 1740 N N . LYS A 1 218 ? -16.229 14.416 29.296 1.00 59.62 218 LYS A N 1
ATOM 1741 C CA . LYS A 1 218 ? -15.631 15.746 29.517 1.00 59.62 218 LYS A CA 1
ATOM 1742 C C . LYS A 1 218 ? -16.315 16.856 28.709 1.00 59.62 218 LYS A C 1
ATOM 1744 O O . LYS A 1 218 ? -16.180 18.026 29.068 1.00 59.62 218 LYS A O 1
ATOM 1749 N N . PHE A 1 219 ? -17.080 16.519 27.668 1.00 52.31 219 PHE A N 1
ATOM 1750 C CA . PHE A 1 219 ? -17.821 17.498 26.862 1.00 52.31 219 PHE A CA 1
ATOM 1751 C C . PHE A 1 219 ? -19.099 18.007 27.542 1.00 52.31 219 PHE A C 1
ATOM 1753 O O . PHE A 1 219 ? -19.362 19.209 27.492 1.00 52.31 219 PHE A O 1
ATOM 1760 N N . GLU A 1 220 ? -19.824 17.168 28.287 1.00 52.50 220 GLU A N 1
ATOM 1761 C CA . GLU A 1 220 ? -21.005 17.623 29.039 1.00 52.50 220 GLU A CA 1
ATOM 1762 C C . GLU A 1 220 ? -20.659 18.614 30.161 1.00 52.50 220 GLU A C 1
ATOM 1764 O O . GLU A 1 220 ? -21.454 19.491 30.505 1.00 52.50 220 GLU A O 1
ATOM 1769 N N . LYS A 1 221 ? -19.457 18.496 30.744 1.00 50.31 221 LYS A N 1
ATOM 1770 C CA . LYS A 1 221 ? -18.965 19.422 31.778 1.00 50.31 221 LYS A CA 1
ATOM 1771 C C . LYS A 1 221 ? -18.571 20.790 31.210 1.00 50.31 221 LYS A C 1
ATOM 1773 O O . LYS A 1 221 ? -18.627 21.781 31.936 1.00 50.31 221 LYS A O 1
ATOM 1778 N N . ARG A 1 222 ? -18.182 20.866 29.930 1.00 47.25 222 ARG A N 1
ATOM 1779 C CA . ARG A 1 222 ? -17.835 22.130 29.254 1.00 47.25 222 ARG A CA 1
ATOM 1780 C C . ARG A 1 222 ? -19.073 22.896 28.783 1.00 47.25 222 ARG A C 1
ATOM 1782 O O . ARG A 1 222 ? -19.099 24.107 28.967 1.00 47.25 222 ARG A O 1
ATOM 1789 N N . GLY A 1 223 ? -20.093 22.201 28.266 1.00 52.31 223 GLY A N 1
ATOM 1790 C CA . GLY A 1 223 ? -21.385 22.809 27.910 1.00 52.31 223 GLY A CA 1
ATOM 1791 C C . GLY A 1 223 ? -22.079 23.440 29.120 1.00 52.31 223 GLY A C 1
ATOM 1792 O O . GLY A 1 223 ? -22.377 24.628 29.108 1.00 52.31 223 GLY A O 1
ATOM 1793 N N . ARG A 1 224 ? -22.166 22.703 30.239 1.00 50.47 224 ARG A N 1
ATOM 1794 C CA . ARG A 1 224 ? -22.731 23.225 31.498 1.00 50.47 224 ARG A CA 1
ATOM 1795 C C . ARG A 1 224 ? -21.995 24.455 32.046 1.00 50.47 224 ARG A C 1
ATOM 1797 O O . ARG A 1 224 ? -22.631 25.359 32.576 1.00 50.47 224 ARG A O 1
ATOM 1804 N N . ARG A 1 225 ? -20.663 24.523 31.911 1.00 48.44 225 ARG A N 1
ATOM 1805 C CA . ARG A 1 225 ? -19.879 25.708 32.314 1.00 48.44 225 ARG A CA 1
ATOM 1806 C C . ARG A 1 225 ? -20.171 26.933 31.449 1.00 48.44 225 ARG A C 1
ATOM 1808 O O . ARG A 1 225 ? -20.215 28.026 31.994 1.00 48.44 225 ARG A O 1
ATOM 1815 N N . LEU A 1 226 ? -20.368 26.760 30.143 1.00 51.09 226 LEU A N 1
ATOM 1816 C CA . LEU A 1 226 ? -20.731 27.862 29.247 1.00 51.09 226 LEU A CA 1
ATOM 1817 C C . LEU A 1 226 ? -22.149 28.370 29.539 1.00 51.09 226 LEU A C 1
ATOM 1819 O O . LEU A 1 226 ? -22.336 29.577 29.632 1.00 51.09 226 LEU A O 1
ATOM 1823 N N . ASP A 1 227 ? -23.099 27.475 29.819 1.00 50.09 227 ASP A N 1
ATOM 1824 C CA . ASP A 1 227 ? -24.467 27.859 30.202 1.00 50.09 227 ASP A CA 1
ATOM 1825 C C . ASP A 1 227 ? -24.533 28.580 31.556 1.00 50.09 227 ASP A C 1
ATOM 1827 O O . ASP A 1 227 ? -25.388 29.437 31.763 1.00 50.09 227 ASP A O 1
ATOM 1831 N N . THR A 1 228 ? -23.627 28.260 32.485 1.00 52.31 228 THR A N 1
ATOM 1832 C CA . THR A 1 228 ? -23.562 28.933 33.796 1.00 52.31 228 THR A CA 1
ATOM 1833 C C . THR A 1 228 ? -22.896 30.308 33.690 1.00 52.31 228 THR A C 1
ATOM 1835 O O . THR A 1 228 ? -23.286 31.225 34.398 1.00 52.31 228 THR A O 1
ATOM 1838 N N . VAL A 1 229 ? -21.926 30.474 32.783 1.00 55.38 229 VAL A N 1
ATOM 1839 C CA . VAL A 1 229 ? -21.258 31.763 32.525 1.00 55.38 229 VAL A CA 1
ATOM 1840 C C . VAL A 1 229 ? -22.126 32.707 31.687 1.00 55.38 229 VAL A C 1
ATOM 1842 O O . VAL A 1 229 ? -22.008 33.910 31.842 1.00 55.38 229 VAL A O 1
ATOM 1845 N N . MET A 1 230 ? -23.018 32.196 30.832 1.00 51.72 230 MET A N 1
ATOM 1846 C CA . MET A 1 230 ? -23.976 33.034 30.090 1.00 51.72 230 MET A CA 1
ATOM 1847 C C . MET A 1 230 ? -25.233 33.410 30.896 1.00 51.72 230 MET A C 1
ATOM 1849 O O . MET A 1 230 ? -26.033 34.213 30.425 1.00 51.72 230 MET A O 1
ATOM 1853 N N . ARG A 1 231 ? -25.441 32.814 32.078 1.00 50.66 231 ARG A N 1
ATOM 1854 C CA . ARG A 1 231 ? -26.563 33.120 32.990 1.00 50.66 231 ARG A CA 1
ATOM 1855 C C . ARG A 1 231 ? -26.152 33.933 34.225 1.00 50.66 231 ARG A C 1
ATOM 1857 O O . ARG A 1 231 ? -27.018 34.215 35.050 1.00 50.66 231 ARG A O 1
ATOM 1864 N N . ALA A 1 232 ? -24.868 34.258 34.359 1.00 48.38 232 ALA A N 1
ATOM 1865 C CA . ALA A 1 232 ? -24.318 35.148 35.380 1.00 48.38 232 ALA A CA 1
ATOM 1866 C C . ALA A 1 232 ? -24.004 36.507 34.749 1.00 48.38 232 ALA A C 1
ATOM 1868 O O . ALA A 1 232 ? -24.206 37.523 35.445 1.00 48.38 232 ALA A O 1
#

pLDDT: mean 86.71, std 12.47, range [47.25, 97.19]

Radius of gyration: 26.66 Å; chains: 1; bounding box: 68×51×71 Å

Organism: Eubacterium cellulosolvens (strain ATCC 43171 / JCM 9499 / 6) (NCBI:txid633697)

Secondary structure (DSSP, 8-state):
----TTTS-HHHHHHHHHHHHHHHHHHHHHHHHHHHHHHHHHHHHHGGGGGS-HHHHHHHHHHHHHHHHHHHHHHHHHHHHHHHHHHHHHHHHHHHHHTT--HHHHHHHHHHHHHHHSS----HHHHHHHHHHHHHTT-HHHHHHHHTTT--SSGGG---HHHHHHHHHHHHHTT-HHHHHHHHHHHHHHHHTSS---HHHHHHHHHHHHHHHHHTTHHHHHHHHHHHHS--